Protein AF-0000000084977957 (afdb_homodimer)

pLDDT: mean 82.05, std 17.69, range [25.27, 98.81]

Radius of gyration: 34.78 Å; Cα contacts (8 Å, |Δi|>4): 457; chains: 2; bounding box: 44×137×90 Å

Secondary structure (DSSP, 8-state):
-PPEEEEEE---SSSHHHHHHHHHHHHHHHHHH-TTEEEE-HHHHHTTTS-TTSHHHHHHHHHHHHHHHTT-SEEEESSTTS--HHHHHHHHHHHHTT--EEEHHHHHHHHHHHHS---EEEEEEEEEEEEETTEEEEEEEEEEEEHHHHHHHHHHHHHSTT-----------------/-PPEEEEEE---SSSHHHHHHHHHHHHHHHHHH-TTEEEE-HHHHGGGTS-TTSHHHHHHHHHHHHHHHTT-SEEEESSTTS--HHHHHHHHHHHHTT--EEEHHHHHHHHHHHHS---EEEEEEEEEEEEETTEEEEEEEEEEEEHHHHHHHHHHHHHSTT-----------------

InterPro domains:
  IPR056670 Domain of unknown function DUF7768 [PF24963] (4-102)

Foldseek 3Di:
DAAFEEEEQEDCPDPNVVRLVVSVVVQVVCVVLDVRYHYDYLSNPLVVPFPCVDPVSVVVSLVVSLVVLLVGQAYEHEPPVDHDPSSVVSVVSCVVSVRHYHHNVVVVVVSVVVPPQQAWDWDWDFDFDDDDVNDTDTDTDIDTGRRVVVVVVVVVCVVPPPDDDDDDDPPPDPPPPDD/DAAFEEEEQEDCPDPNVVRLVVSVVVQVVCVVLDVRYHYDYLSNPLVVPFPCVDPVSVVVSLVVSLVVLLVGQAYEHEPPVDHDPSSVVSVVSCVVSVRHYHHNVVVVVVSVVVPPQQAWDWDWDFDFDDDDVNDTDGDTDIDTGRRVVVVVVVVVCVVPPPDDDDDDDPPPDPPPPDD

Solvent-accessible surface area (backbone atoms only — not comparable to full-atom values): 20651 Å² total; per-residue (Å²): 130,83,61,39,40,30,31,49,41,57,64,48,75,91,55,43,72,60,28,39,52,51,51,31,48,51,41,35,50,46,49,73,74,33,90,48,46,43,69,42,42,51,74,60,48,47,53,64,53,35,52,70,88,38,67,69,42,30,51,50,46,50,53,50,40,52,56,50,49,73,70,30,61,32,37,36,28,50,56,73,89,71,58,48,74,71,45,46,53,52,51,51,51,29,58,76,68,69,36,50,76,40,55,38,70,58,52,52,54,55,48,53,64,65,65,43,68,64,51,63,44,74,46,73,41,82,34,80,43,65,72,55,94,81,45,77,43,70,42,68,46,73,43,78,38,56,24,58,55,52,51,53,48,50,53,49,43,68,74,39,75,96,55,89,80,86,76,83,76,77,78,73,81,77,78,76,76,78,129,131,82,63,39,41,31,31,47,40,57,64,47,77,91,54,42,72,62,28,37,53,50,52,32,48,51,42,34,50,44,48,73,74,32,91,49,48,44,69,44,41,49,76,58,48,46,54,64,53,34,52,68,88,39,66,71,42,30,51,50,46,50,53,50,39,54,56,51,49,73,71,29,62,32,36,35,29,49,56,72,88,71,57,47,73,71,48,46,53,52,50,51,50,30,59,75,69,68,36,49,76,42,55,38,68,58,52,51,53,53,48,53,64,65,64,42,67,63,50,64,44,72,46,72,39,81,34,80,43,66,72,56,94,81,45,77,42,71,43,69,46,73,42,78,39,54,25,60,56,51,50,53,49,52,52,49,43,67,75,38,74,95,56,90,82,86,78,81,75,76,78,72,81,77,78,76,76,78,130

Organism: Faecalibacterium duncaniae (strain DSM 17677 / JCM 31915 / A2-165) (NCBI:txid411483)

Structure (mmCIF, N/CA/C/O backbone):
data_AF-0000000084977957-model_v1
#
loop_
_entity.id
_entity.type
_entity.pdbx_description
1 polymer 'DUF7768 domain-containing protein'
#
loop_
_atom_site.group_PDB
_atom_site.id
_atom_site.type_symbol
_atom_site.label_atom_id
_atom_site.label_alt_id
_atom_site.label_comp_id
_atom_site.label_asym_id
_atom_site.label_entity_id
_atom_site.label_seq_id
_atom_site.pdbx_PDB_ins_code
_atom_site.Cartn_x
_atom_site.Cartn_y
_atom_site.Cartn_z
_atom_site.occupancy
_atom_site.B_iso_or_equiv
_atom_site.auth_seq_id
_atom_site.auth_comp_id
_atom_site.auth_asym_id
_atom_site.auth_atom_id
_atom_site.pdbx_PDB_model_num
ATOM 1 N N . MET A 1 1 ? -10.469 -17.047 2.357 1 67.38 1 MET A N 1
ATOM 2 C CA . MET A 1 1 ? -9.227 -16.922 3.115 1 67.38 1 MET A CA 1
ATOM 3 C C . MET A 1 1 ? -8.719 -15.484 3.09 1 67.38 1 MET A C 1
ATOM 5 O O . MET A 1 1 ? -8.922 -14.766 2.107 1 67.38 1 MET A O 1
ATOM 9 N N . ARG A 1 2 ? -8.117 -14.938 4.137 1 87.44 2 ARG A N 1
ATOM 10 C CA . ARG A 1 2 ? -7.586 -13.578 4.223 1 87.44 2 ARG A CA 1
ATOM 11 C C . ARG A 1 2 ? -6.379 -13.406 3.309 1 87.44 2 ARG A C 1
ATOM 13 O O . ARG A 1 2 ? -5.496 -14.266 3.266 1 87.44 2 ARG A O 1
ATOM 20 N N . LYS A 1 3 ? -6.395 -12.414 2.508 1 93.75 3 LYS A N 1
ATOM 21 C CA . LYS A 1 3 ? -5.246 -12.156 1.642 1 93.75 3 LYS A CA 1
ATOM 22 C C . LYS A 1 3 ? -4.035 -11.711 2.453 1 93.75 3 LYS A C 1
ATOM 24 O O . LYS A 1 3 ? -4.184 -11.062 3.494 1 93.75 3 LYS A O 1
ATOM 29 N N . LYS A 1 4 ? -2.891 -12.102 1.986 1 96.88 4 LYS A N 1
ATOM 30 C CA . LYS A 1 4 ? -1.631 -11.688 2.598 1 96.88 4 LYS A CA 1
ATOM 31 C C . LYS A 1 4 ? -1.09 -10.422 1.94 1 96.88 4 LYS A C 1
ATOM 33 O O . LYS A 1 4 ? -1.17 -10.266 0.72 1 96.88 4 LYS A O 1
ATOM 38 N N . LEU A 1 5 ? -0.646 -9.562 2.771 1 97.88 5 LEU A N 1
ATOM 39 C CA . LEU A 1 5 ? 0.09 -8.398 2.285 1 97.88 5 LEU A CA 1
ATOM 40 C C . LEU A 1 5 ? 1.573 -8.719 2.131 1 97.88 5 LEU A C 1
ATOM 42 O O . LEU A 1 5 ? 2.238 -9.086 3.102 1 97.88 5 LEU A O 1
ATOM 46 N N . VAL A 1 6 ? 2.07 -8.609 0.922 1 98.44 6 VAL A N 1
ATOM 47 C CA . VAL A 1 6 ? 3.434 -9.039 0.632 1 98.44 6 VAL A CA 1
ATOM 48 C C . VAL A 1 6 ? 4.262 -7.844 0.163 1 98.44 6 VAL A C 1
ATOM 50 O O . VAL A 1 6 ? 3.859 -7.125 -0.753 1 98.44 6 VAL A O 1
ATOM 53 N N . TYR A 1 7 ? 5.336 -7.664 0.804 1 98.81 7 TYR A N 1
ATOM 54 C CA . TYR A 1 7 ? 6.281 -6.613 0.448 1 98.81 7 TYR A CA 1
ATOM 55 C C . TYR A 1 7 ? 7.203 -7.066 -0.676 1 98.81 7 TYR A C 1
ATOM 57 O O . TYR A 1 7 ? 7.973 -8.016 -0.512 1 98.81 7 TYR A O 1
ATOM 65 N N . ILE A 1 8 ? 7.137 -6.355 -1.789 1 98.62 8 ILE A N 1
ATOM 66 C CA . ILE A 1 8 ? 7.996 -6.656 -2.93 1 98.62 8 ILE A CA 1
ATOM 67 C C . ILE A 1 8 ? 9.305 -5.879 -2.809 1 98.62 8 ILE A C 1
ATOM 69 O O . ILE A 1 8 ? 9.32 -4.652 -2.928 1 98.62 8 ILE A O 1
ATOM 73 N N . CYS A 1 9 ? 10.359 -6.609 -2.572 1 98.5 9 CYS A N 1
ATOM 74 C CA . CYS A 1 9 ? 11.688 -6.051 -2.396 1 98.5 9 CYS A CA 1
ATOM 75 C C . CYS A 1 9 ? 12.547 -6.289 -3.631 1 98.5 9 CYS A C 1
ATOM 77 O O . CYS A 1 9 ? 12.969 -7.422 -3.893 1 98.5 9 CYS A O 1
ATOM 79 N N . SER A 1 10 ? 12.797 -5.242 -4.395 1 97.31 10 SER A N 1
ATOM 80 C CA . SER A 1 10 ? 13.578 -5.297 -5.629 1 97.31 10 SER A CA 1
ATOM 81 C C . SER A 1 10 ? 14.383 -4.02 -5.836 1 97.31 10 SER A C 1
ATOM 83 O O . SER A 1 10 ? 14.117 -3.004 -5.184 1 97.31 10 SER A O 1
ATOM 85 N N . PRO A 1 11 ? 15.328 -4.039 -6.699 1 94.38 11 PRO A N 1
ATOM 86 C CA . PRO A 1 11 ? 16.172 -2.854 -6.91 1 94.38 11 PRO A CA 1
ATOM 87 C C . PRO A 1 11 ? 15.375 -1.659 -7.434 1 94.38 11 PRO A C 1
ATOM 89 O O . PRO A 1 11 ? 14.477 -1.827 -8.266 1 94.38 11 PRO A O 1
ATOM 92 N N . CYS A 1 12 ? 15.688 -0.482 -6.91 1 90.56 12 CYS A N 1
ATOM 93 C CA . CYS A 1 12 ? 15.07 0.745 -7.398 1 90.56 12 CYS A CA 1
ATOM 94 C C . CYS A 1 12 ? 16.094 1.662 -8.039 1 90.56 12 CYS A C 1
ATOM 96 O O . CYS A 1 12 ? 15.875 2.184 -9.133 1 90.56 12 CYS A O 1
ATOM 98 N N . ARG A 1 13 ? 17.266 1.758 -7.473 1 85.44 13 ARG A N 1
ATOM 99 C CA . ARG A 1 13 ? 18.281 2.707 -7.91 1 85.44 13 ARG A CA 1
ATOM 100 C C . ARG A 1 13 ? 19.031 2.178 -9.125 1 85.44 13 ARG A C 1
ATOM 102 O O . ARG A 1 13 ? 18.906 1.003 -9.477 1 85.44 13 ARG A O 1
ATOM 109 N N . GLY A 1 14 ? 19.875 3.125 -9.758 1 88.06 14 GLY A N 1
ATOM 110 C CA . GLY A 1 14 ? 20.484 2.836 -11.047 1 88.06 14 GLY A CA 1
ATOM 111 C C . GLY A 1 14 ? 19.641 3.281 -12.227 1 88.06 14 GLY A C 1
ATOM 112 O O . GLY A 1 14 ? 19.516 4.477 -12.492 1 88.06 14 GLY A O 1
ATOM 113 N N . ASP A 1 15 ? 18.938 2.291 -12.781 1 90.56 15 ASP A N 1
ATOM 114 C CA . ASP A 1 15 ? 17.938 2.607 -13.805 1 90.56 15 ASP A CA 1
ATOM 115 C C . ASP A 1 15 ? 16.531 2.621 -13.211 1 90.56 15 ASP A C 1
ATOM 117 O O . ASP A 1 15 ? 15.789 1.643 -13.336 1 90.56 15 ASP A O 1
ATOM 121 N N . VAL A 1 16 ? 16.188 3.723 -12.633 1 89.81 16 VAL A N 1
ATOM 122 C CA . VAL A 1 16 ? 14.977 3.852 -11.828 1 89.81 16 VAL A CA 1
ATOM 123 C C . VAL A 1 16 ? 13.75 3.518 -12.68 1 89.81 16 VAL A C 1
ATOM 125 O O . VAL A 1 16 ? 12.883 2.752 -12.25 1 89.81 16 VAL A O 1
ATOM 128 N N . GLU A 1 17 ? 13.695 4.117 -13.867 1 92.38 17 GLU A N 1
ATOM 129 C CA . GLU A 1 17 ? 12.547 3.887 -14.742 1 92.38 17 GLU A CA 1
ATOM 130 C C . GLU A 1 17 ? 12.383 2.402 -15.055 1 92.38 17 GLU A C 1
ATOM 132 O O . GLU A 1 17 ? 11.289 1.853 -14.922 1 92.38 17 GLU A O 1
ATOM 137 N N . LYS A 1 18 ? 13.422 1.773 -15.43 1 94.62 18 LYS A N 1
ATOM 138 C CA . LYS A 1 18 ? 13.398 0.35 -15.75 1 94.62 18 LYS A CA 1
ATOM 139 C C . LYS A 1 18 ? 13.062 -0.49 -14.523 1 94.62 18 LYS A C 1
ATOM 141 O O . LYS A 1 18 ? 12.312 -1.463 -14.617 1 94.62 18 LYS A O 1
ATOM 146 N N . ASN A 1 19 ? 13.602 -0.14 -13.398 1 94.5 19 ASN A N 1
ATOM 147 C CA . ASN A 1 19 ? 13.391 -0.901 -12.172 1 94.5 19 ASN A CA 1
ATOM 148 C C . ASN A 1 19 ? 11.961 -0.758 -11.664 1 94.5 19 ASN A C 1
ATOM 150 O O . ASN A 1 19 ? 11.398 -1.694 -11.086 1 94.5 19 ASN A O 1
ATOM 154 N N . ILE A 1 20 ? 11.344 0.385 -11.914 1 95.56 20 ILE A N 1
ATOM 155 C CA . ILE A 1 20 ? 9.938 0.572 -11.578 1 95.56 20 ILE A CA 1
ATOM 156 C C . ILE A 1 20 ? 9.078 -0.321 -12.469 1 95.56 20 ILE A C 1
ATOM 158 O O . ILE A 1 20 ? 8.156 -0.988 -11.984 1 95.56 20 ILE A O 1
ATOM 162 N N . GLU A 1 21 ? 9.422 -0.336 -13.711 1 96.06 21 GLU A N 1
ATOM 163 C CA . GLU A 1 21 ? 8.695 -1.192 -14.641 1 96.06 21 GLU A CA 1
ATOM 164 C C . GLU A 1 21 ? 8.797 -2.66 -14.234 1 96.06 21 GLU A C 1
ATOM 166 O O . GLU A 1 21 ? 7.809 -3.396 -14.289 1 96.06 21 GLU A O 1
ATOM 171 N N . LYS A 1 22 ? 9.977 -3.076 -13.891 1 96.25 22 LYS A N 1
ATOM 172 C CA . LYS A 1 22 ? 10.172 -4.445 -13.422 1 96.25 22 LYS A CA 1
ATOM 173 C C . LYS A 1 22 ? 9.328 -4.734 -12.188 1 96.25 22 LYS A C 1
ATOM 175 O O . LYS A 1 22 ? 8.68 -5.781 -12.102 1 96.25 22 LYS A O 1
ATOM 180 N N . ALA A 1 23 ? 9.344 -3.818 -11.25 1 97.62 23 ALA A N 1
ATOM 181 C CA . ALA A 1 23 ? 8.57 -3.998 -10.016 1 97.62 23 ALA A CA 1
ATOM 182 C C . ALA A 1 23 ? 7.074 -4.066 -10.312 1 97.62 23 ALA A C 1
ATOM 184 O O . ALA A 1 23 ? 6.348 -4.832 -9.672 1 97.62 23 ALA A O 1
ATOM 185 N N . GLN A 1 24 ? 6.621 -3.252 -11.297 1 97.38 24 GLN A N 1
ATOM 186 C CA . GLN A 1 24 ? 5.23 -3.334 -11.727 1 97.38 24 GLN A CA 1
ATOM 187 C C . GLN A 1 24 ? 4.902 -4.719 -12.273 1 97.38 24 GLN A C 1
ATOM 189 O O . GLN A 1 24 ? 3.842 -5.277 -11.984 1 97.38 24 GLN A O 1
ATOM 194 N N . ARG A 1 25 ? 5.816 -5.242 -13 1 96.62 25 ARG A N 1
ATOM 195 C CA . ARG A 1 25 ? 5.637 -6.578 -13.555 1 96.62 25 ARG A CA 1
ATOM 196 C C . ARG A 1 25 ? 5.625 -7.637 -12.461 1 96.62 25 ARG A C 1
ATOM 198 O O . ARG A 1 25 ? 4.848 -8.594 -12.516 1 96.62 25 ARG A O 1
ATOM 205 N N . TYR A 1 26 ? 6.492 -7.492 -11.461 1 96.88 26 TYR A N 1
ATOM 206 C CA . TYR A 1 26 ? 6.496 -8.414 -10.336 1 96.88 26 TYR A CA 1
ATOM 207 C C . TYR A 1 26 ? 5.141 -8.422 -9.633 1 96.88 26 TYR A C 1
ATOM 209 O O . TYR A 1 26 ? 4.609 -9.484 -9.305 1 96.88 26 TYR A O 1
ATOM 217 N N . CYS A 1 27 ? 4.57 -7.234 -9.461 1 97.75 27 CYS A N 1
ATOM 218 C CA . CYS A 1 27 ? 3.268 -7.121 -8.82 1 97.75 27 CYS A CA 1
ATOM 219 C C . CYS A 1 27 ? 2.184 -7.785 -9.656 1 97.75 27 CYS A C 1
ATOM 221 O O . CYS A 1 27 ? 1.343 -8.516 -9.133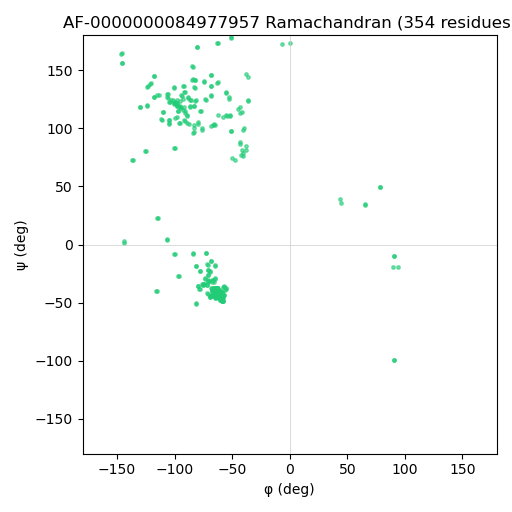 1 97.75 27 CYS A O 1
ATOM 223 N N . ARG A 1 28 ? 2.273 -7.57 -10.961 1 96.06 28 ARG A N 1
ATOM 224 C CA . ARG A 1 28 ? 1.306 -8.18 -11.867 1 96.06 28 ARG A CA 1
ATOM 225 C C . ARG A 1 28 ? 1.366 -9.703 -11.789 1 96.06 28 ARG A C 1
ATOM 227 O O . ARG A 1 28 ? 0.335 -10.359 -11.641 1 96.06 28 ARG A O 1
ATOM 234 N N . GLU A 1 29 ? 2.539 -10.234 -11.82 1 94.5 29 GLU A N 1
ATOM 235 C CA . GLU A 1 29 ? 2.732 -11.68 -11.781 1 94.5 29 GLU A CA 1
ATOM 236 C C . GLU A 1 29 ? 2.256 -12.266 -10.453 1 94.5 29 GLU A C 1
ATOM 238 O O . GLU A 1 29 ? 1.647 -13.336 -10.43 1 94.5 29 GLU A O 1
ATOM 243 N N . ALA A 1 30 ? 2.527 -11.547 -9.383 1 95.81 30 ALA A N 1
ATOM 244 C CA . ALA A 1 30 ? 2.094 -12.016 -8.07 1 95.81 30 ALA A CA 1
ATOM 245 C C . ALA A 1 30 ? 0.574 -12.141 -8.008 1 95.81 30 ALA A C 1
ATOM 247 O O . ALA A 1 30 ? 0.047 -13.148 -7.531 1 95.81 30 ALA A O 1
ATOM 248 N N . VAL A 1 31 ? -0.118 -11.156 -8.555 1 94.75 31 VAL A N 1
ATOM 249 C CA . VAL A 1 31 ? -1.575 -11.141 -8.492 1 94.75 31 VAL A CA 1
ATOM 250 C C . VAL A 1 31 ? -2.141 -12.227 -9.406 1 94.75 31 VAL A C 1
ATOM 252 O O . VAL A 1 31 ? -3.182 -12.82 -9.109 1 94.75 31 VAL A O 1
ATOM 255 N N . GLU A 1 32 ? -1.437 -12.5 -10.477 1 91.25 32 GLU A N 1
ATOM 256 C CA . GLU A 1 32 ? -1.893 -13.492 -11.438 1 91.25 32 GLU A CA 1
ATOM 257 C C . GLU A 1 32 ? -1.695 -14.906 -10.906 1 91.25 32 GLU A C 1
ATOM 259 O O . GLU A 1 32 ? -2.533 -15.789 -11.133 1 91.25 32 GLU A O 1
ATOM 264 N N . LEU A 1 33 ? -0.675 -15.094 -10.188 1 90.69 33 LEU A N 1
ATOM 265 C CA . LEU A 1 33 ? -0.289 -16.453 -9.812 1 90.69 33 LEU A CA 1
ATOM 266 C C . LEU A 1 33 ? -0.825 -16.797 -8.43 1 90.69 33 LEU A C 1
ATOM 268 O O . LEU A 1 33 ? -1.037 -17.969 -8.117 1 90.69 33 LEU A O 1
ATOM 272 N N . TRP A 1 34 ? -1.028 -15.859 -7.59 1 92.31 34 TRP A N 1
ATOM 273 C CA . TRP A 1 34 ? -1.521 -16.094 -6.234 1 92.31 34 TRP A CA 1
ATOM 274 C C . TRP A 1 34 ? -2.797 -15.297 -5.977 1 92.31 34 TRP A C 1
ATOM 276 O O . TRP A 1 34 ? -2.768 -14.062 -5.91 1 92.31 34 TRP A O 1
ATOM 286 N N . ASP A 1 35 ? -3.883 -15.969 -5.684 1 89.12 35 ASP A N 1
ATOM 287 C CA . ASP A 1 35 ? -5.18 -15.32 -5.523 1 89.12 35 ASP A CA 1
ATOM 288 C C . ASP A 1 35 ? -5.344 -14.766 -4.109 1 89.12 35 ASP A C 1
ATOM 290 O O . ASP A 1 35 ? -6.266 -13.992 -3.846 1 89.12 35 ASP A O 1
ATOM 294 N N . ASP A 1 36 ? -4.398 -15.086 -3.271 1 93.75 36 ASP A N 1
ATOM 295 C CA . ASP A 1 36 ? -4.52 -14.672 -1.877 1 93.75 36 ASP A CA 1
ATOM 296 C C . ASP A 1 36 ? -3.428 -13.68 -1.503 1 93.75 36 ASP A C 1
ATOM 298 O O . ASP A 1 36 ? -3.109 -13.508 -0.323 1 93.75 36 ASP A O 1
ATOM 302 N N . VAL A 1 37 ? -2.863 -12.984 -2.539 1 95.88 37 VAL A N 1
ATOM 303 C CA . VAL A 1 37 ? -1.74 -12.094 -2.27 1 95.88 37 VAL A CA 1
ATOM 304 C C . VAL A 1 37 ? -2.07 -10.688 -2.758 1 95.88 37 VAL A C 1
ATOM 306 O O . VAL A 1 37 ? -2.611 -10.508 -3.852 1 95.88 37 VAL A O 1
ATOM 309 N N . ILE A 1 38 ? -1.761 -9.719 -1.932 1 97.81 38 ILE A N 1
ATOM 310 C CA . ILE A 1 38 ? -1.702 -8.312 -2.32 1 97.81 38 ILE A CA 1
ATOM 311 C C . ILE A 1 38 ? -0.254 -7.828 -2.295 1 97.81 38 ILE A C 1
ATOM 313 O O . ILE A 1 38 ? 0.321 -7.625 -1.222 1 97.81 38 ILE A O 1
ATOM 317 N N . PRO A 1 39 ? 0.315 -7.621 -3.451 1 98.31 39 PRO A N 1
ATOM 318 C CA . PRO A 1 39 ? 1.698 -7.141 -3.482 1 98.31 39 PRO A CA 1
ATOM 319 C C . PRO A 1 39 ? 1.804 -5.629 -3.293 1 98.31 39 PRO A C 1
ATOM 321 O O . PRO A 1 39 ? 0.954 -4.883 -3.783 1 98.31 39 PRO A O 1
ATOM 324 N N . ILE A 1 40 ? 2.795 -5.215 -2.576 1 98.19 40 ILE A N 1
ATOM 325 C CA . ILE A 1 40 ? 3.111 -3.797 -2.459 1 98.19 40 ILE A CA 1
ATOM 326 C C . ILE A 1 40 ? 4.598 -3.576 -2.738 1 98.19 40 ILE A C 1
ATOM 328 O O . ILE A 1 40 ? 5.453 -4.133 -2.049 1 98.19 40 ILE A O 1
ATOM 332 N N . ALA A 1 41 ? 4.879 -2.832 -3.74 1 98.06 41 ALA A N 1
ATOM 333 C CA . ALA A 1 41 ? 6.223 -2.363 -4.066 1 98.06 41 ALA A CA 1
ATOM 334 C C . ALA A 1 41 ? 6.398 -0.893 -3.699 1 98.06 41 ALA A C 1
ATOM 336 O O . ALA A 1 41 ? 5.957 -0.006 -4.434 1 98.06 41 ALA A O 1
ATOM 337 N N . PRO A 1 42 ? 7.078 -0.665 -2.621 1 96.94 42 PRO A N 1
ATOM 338 C CA . PRO A 1 42 ? 7.109 0.703 -2.1 1 96.94 42 PRO A CA 1
ATOM 339 C C . PRO A 1 42 ? 7.695 1.702 -3.094 1 96.94 42 PRO A C 1
ATOM 341 O O . PRO A 1 42 ? 7.207 2.83 -3.201 1 96.94 42 PRO A O 1
ATOM 344 N N . HIS A 1 43 ? 8.75 1.312 -3.775 1 94.88 43 HIS A N 1
ATOM 345 C CA . HIS A 1 43 ? 9.359 2.279 -4.68 1 94.88 43 HIS A CA 1
ATOM 346 C C . HIS A 1 43 ? 8.453 2.566 -5.871 1 94.88 43 HIS A C 1
ATOM 348 O O . HIS A 1 43 ? 8.57 3.615 -6.512 1 94.88 43 HIS A O 1
ATOM 354 N N . VAL A 1 44 ? 7.543 1.637 -6.227 1 96.31 44 VAL A N 1
ATOM 355 C CA . VAL A 1 44 ? 6.527 1.906 -7.242 1 96.31 44 VAL A CA 1
ATOM 356 C C . VAL A 1 44 ? 5.5 2.896 -6.699 1 96.31 44 VAL A C 1
ATOM 358 O O . VAL A 1 44 ? 5.121 3.848 -7.383 1 96.31 44 VAL A O 1
ATOM 361 N N . TYR A 1 45 ? 5.117 2.689 -5.48 1 97 45 TYR A N 1
ATOM 362 C CA . TYR A 1 45 ? 4 3.439 -4.918 1 97 45 TYR A CA 1
ATOM 363 C C . TYR A 1 45 ? 4.453 4.812 -4.438 1 97 45 TYR A C 1
ATOM 365 O O . TYR A 1 45 ? 3.9 5.836 -4.855 1 97 45 TYR A O 1
ATOM 373 N N . PHE A 1 46 ? 5.48 4.906 -3.66 1 96.62 46 PHE A N 1
ATOM 374 C CA . PHE A 1 46 ? 5.844 6.156 -2.998 1 96.62 46 PHE A CA 1
ATOM 375 C C . PHE A 1 46 ? 6.387 7.164 -4 1 96.62 46 PHE A C 1
ATOM 377 O O . PHE A 1 46 ? 6.246 8.375 -3.809 1 96.62 46 PHE A O 1
ATOM 384 N N . THR A 1 47 ? 6.918 6.68 -5.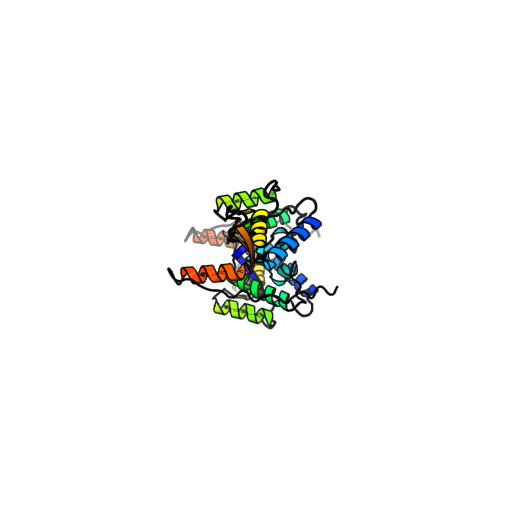047 1 93.62 47 THR A N 1
ATOM 385 C CA . THR A 1 47 ? 7.449 7.59 -6.055 1 93.62 47 THR A CA 1
ATOM 386 C C . THR A 1 47 ? 6.316 8.281 -6.809 1 93.62 47 THR A C 1
ATOM 388 O O . THR A 1 47 ? 6.559 9.211 -7.586 1 93.62 47 THR A O 1
ATOM 391 N N . GLN A 1 48 ? 5.059 7.848 -6.555 1 94.5 48 GLN A N 1
ATOM 392 C CA . GLN A 1 48 ? 3.904 8.5 -7.16 1 94.5 48 GLN A CA 1
ATOM 393 C C . GLN A 1 48 ? 3.666 9.875 -6.551 1 94.5 48 GLN A C 1
ATOM 395 O O . GLN A 1 48 ? 2.994 10.719 -7.148 1 94.5 48 GLN A O 1
ATOM 400 N N . PHE A 1 49 ? 4.207 10.094 -5.293 1 95.25 49 PHE A N 1
ATOM 401 C CA . PHE A 1 49 ? 3.91 11.383 -4.672 1 95.25 49 PHE A CA 1
ATOM 402 C C . PHE A 1 49 ? 5.102 11.883 -3.867 1 95.25 49 PHE A C 1
ATOM 404 O O . PHE A 1 49 ? 5.031 12.93 -3.227 1 95.25 49 PHE A O 1
ATOM 411 N N . LEU A 1 50 ? 6.172 11.172 -3.859 1 94.44 50 LEU A N 1
ATOM 412 C CA . LEU A 1 50 ? 7.461 11.609 -3.336 1 94.44 50 LEU A CA 1
ATOM 413 C C . LEU A 1 50 ? 8.516 11.641 -4.438 1 94.44 50 LEU A C 1
ATOM 415 O O . LEU A 1 50 ? 8.5 10.797 -5.336 1 94.44 50 LEU A O 1
ATOM 419 N N . ASP A 1 51 ? 9.391 12.586 -4.344 1 90.94 51 ASP A N 1
ATOM 420 C CA . ASP A 1 51 ? 10.477 12.719 -5.309 1 90.94 51 ASP A CA 1
ATOM 421 C C . ASP A 1 51 ? 11.75 12.047 -4.797 1 90.94 51 ASP A C 1
ATOM 423 O O . ASP A 1 51 ? 12.469 12.625 -3.973 1 90.94 51 ASP A O 1
ATOM 427 N N . ASP A 1 52 ? 12.055 10.906 -5.328 1 87.06 52 ASP A N 1
ATOM 428 C CA . ASP A 1 52 ? 13.164 10.078 -4.852 1 87.06 52 ASP A CA 1
ATOM 429 C C . ASP A 1 52 ? 14.508 10.742 -5.145 1 87.06 52 ASP A C 1
ATOM 431 O O . ASP A 1 52 ? 15.531 10.328 -4.598 1 87.06 52 ASP A O 1
ATOM 435 N N . THR A 1 53 ? 14.57 11.758 -5.988 1 86.5 53 THR A N 1
ATOM 436 C CA . THR A 1 53 ? 15.812 12.453 -6.289 1 86.5 53 THR A CA 1
ATOM 437 C C . THR A 1 53 ? 16.141 13.477 -5.203 1 86.5 53 THR A C 1
ATOM 439 O O . THR A 1 53 ? 17.266 13.977 -5.133 1 86.5 53 THR A O 1
ATOM 442 N N . LYS A 1 54 ? 15.156 13.812 -4.477 1 90.56 54 LYS A N 1
ATOM 443 C CA . LYS A 1 54 ? 15.359 14.672 -3.318 1 90.56 54 LYS A CA 1
ATOM 444 C C . LYS A 1 54 ? 15.688 13.852 -2.074 1 90.56 54 LYS A C 1
ATOM 446 O O . LYS A 1 54 ? 14.906 12.984 -1.672 1 90.56 54 LYS A O 1
ATOM 451 N N . GLN A 1 55 ? 16.734 14.156 -1.435 1 89.88 55 GLN A N 1
ATOM 452 C CA . GLN A 1 55 ? 17.281 13.367 -0.332 1 89.88 55 GLN A CA 1
ATOM 453 C C . GLN A 1 55 ? 16.266 13.242 0.801 1 89.88 55 GLN A C 1
ATOM 455 O O . GLN A 1 55 ? 16.062 12.156 1.34 1 89.88 55 GLN A O 1
ATOM 460 N N . GLU A 1 56 ? 15.656 14.32 1.189 1 91.25 56 GLU A N 1
ATOM 461 C CA . GLU A 1 56 ? 14.703 14.32 2.297 1 91.25 56 GLU A CA 1
ATOM 462 C C . GLU A 1 56 ? 13.477 13.469 1.972 1 91.25 56 GLU A C 1
ATOM 464 O O . GLU A 1 56 ? 12.977 12.734 2.828 1 91.25 56 GLU A O 1
ATOM 469 N N . GLU A 1 57 ? 13.023 13.617 0.765 1 92 57 GLU A N 1
ATOM 470 C CA . GLU A 1 57 ? 11.852 12.844 0.366 1 92 57 GLU A CA 1
ATOM 471 C C . GLU A 1 57 ? 12.195 11.367 0.202 1 92 57 GLU A C 1
ATOM 473 O O . GLU A 1 57 ? 11.391 10.492 0.524 1 92 57 GLU A O 1
ATOM 478 N N . ARG A 1 58 ? 13.406 11.109 -0.268 1 90.12 58 ARG A N 1
ATOM 479 C CA . ARG A 1 58 ? 13.883 9.734 -0.33 1 90.12 58 ARG A CA 1
ATOM 480 C C . ARG A 1 58 ? 13.938 9.109 1.061 1 90.12 58 ARG A C 1
ATOM 482 O O . ARG A 1 58 ? 13.508 7.973 1.253 1 90.12 58 ARG A O 1
ATOM 489 N N . ALA A 1 59 ? 14.453 9.859 1.977 1 90.88 59 ALA A N 1
ATOM 490 C CA . ALA A 1 59 ? 14.547 9.375 3.352 1 90.88 59 ALA A CA 1
ATOM 491 C C . ALA A 1 59 ? 13.164 9.094 3.928 1 90.88 59 ALA A C 1
ATOM 493 O O . ALA A 1 59 ? 12.961 8.086 4.613 1 90.88 59 ALA A O 1
ATOM 494 N N . ALA A 1 60 ? 12.211 9.984 3.629 1 92.25 60 ALA A N 1
ATOM 495 C CA . ALA A 1 60 ? 10.828 9.789 4.074 1 92.25 60 ALA A CA 1
ATOM 496 C C . ALA A 1 60 ? 10.234 8.523 3.453 1 92.25 60 ALA A C 1
ATOM 498 O O . ALA A 1 60 ? 9.539 7.762 4.133 1 92.25 60 ALA A O 1
ATOM 499 N N . GLY A 1 61 ? 10.547 8.359 2.176 1 93.69 61 GLY A N 1
ATOM 500 C CA . GLY A 1 61 ? 10.086 7.16 1.492 1 93.69 61 GLY A CA 1
ATOM 501 C C . GLY A 1 61 ? 10.641 5.879 2.09 1 93.69 61 GLY A C 1
ATOM 502 O O . GLY A 1 61 ? 9.914 4.895 2.25 1 93.69 61 GLY A O 1
ATOM 503 N N . MET A 1 62 ? 11.875 5.906 2.398 1 92.56 62 MET A N 1
ATOM 504 C CA . MET A 1 62 ? 12.523 4.742 2.996 1 92.56 62 MET A CA 1
ATOM 505 C C . MET A 1 62 ? 11.945 4.449 4.379 1 92.56 62 MET A C 1
ATOM 507 O O . MET A 1 62 ? 11.672 3.295 4.711 1 92.56 62 MET A O 1
ATOM 511 N N . ASP A 1 63 ? 11.773 5.465 5.133 1 94 63 ASP A N 1
ATOM 512 C CA . ASP A 1 63 ? 11.195 5.328 6.465 1 94 63 ASP A CA 1
ATOM 513 C C . ASP A 1 63 ? 9.781 4.754 6.391 1 94 63 ASP A C 1
ATOM 515 O O . ASP A 1 63 ? 9.445 3.828 7.129 1 94 63 ASP A O 1
ATOM 519 N N . MET A 1 64 ? 8.969 5.273 5.539 1 96.12 64 MET A N 1
ATOM 520 C CA . MET A 1 64 ? 7.617 4.754 5.344 1 96.12 64 MET A CA 1
ATOM 521 C C . MET A 1 64 ? 7.656 3.32 4.828 1 96.12 64 MET A C 1
ATOM 523 O O . MET A 1 64 ? 6.82 2.498 5.207 1 96.12 64 MET A O 1
ATOM 527 N N . GLY A 1 65 ? 8.633 3.072 3.965 1 96.44 65 GLY A N 1
ATOM 528 C CA . GLY A 1 65 ? 8.812 1.72 3.463 1 96.44 65 GLY A CA 1
ATOM 529 C C . GLY A 1 65 ? 9.055 0.704 4.562 1 96.44 65 GLY A C 1
ATOM 530 O O . GLY A 1 65 ? 8.453 -0.373 4.566 1 96.44 65 GLY A O 1
ATOM 531 N N . LEU A 1 66 ? 9.883 1.037 5.453 1 96.25 66 LEU A N 1
ATOM 532 C CA . LEU A 1 66 ? 10.18 0.128 6.555 1 96.25 66 LEU A CA 1
ATOM 533 C C . LEU A 1 66 ? 8.969 -0.035 7.465 1 96.25 66 LEU A C 1
ATOM 535 O O . LEU A 1 66 ? 8.688 -1.138 7.941 1 96.25 66 LEU A O 1
ATOM 539 N N . SER A 1 67 ? 8.266 1.022 7.715 1 95.88 67 SER A N 1
ATOM 540 C CA . SER A 1 67 ? 7.035 0.946 8.508 1 95.88 67 SER A CA 1
ATOM 541 C C . SER A 1 67 ? 5.996 0.063 7.828 1 95.88 67 SER A C 1
ATOM 543 O O . SER A 1 67 ? 5.305 -0.714 8.492 1 95.88 67 SER A O 1
ATOM 545 N N . LEU A 1 68 ? 5.914 0.233 6.547 1 97.38 68 LEU A N 1
ATOM 546 C CA . LEU A 1 68 ? 5.004 -0.6 5.766 1 97.38 68 LEU A CA 1
ATOM 547 C C . LEU A 1 68 ? 5.426 -2.064 5.82 1 97.38 68 LEU A C 1
ATOM 549 O O . LEU A 1 68 ? 4.582 -2.951 5.969 1 97.38 68 LEU A O 1
ATOM 553 N N . LEU A 1 69 ? 6.711 -2.293 5.715 1 98 69 LEU A N 1
ATOM 554 C CA . LEU A 1 69 ? 7.254 -3.643 5.812 1 98 69 LEU A CA 1
ATOM 555 C C . LEU A 1 69 ? 6.855 -4.293 7.133 1 98 69 LEU A C 1
ATOM 557 O O . LEU A 1 69 ? 6.508 -5.477 7.164 1 98 69 LEU A O 1
ATOM 561 N N . ALA A 1 70 ? 6.805 -3.572 8.156 1 96.81 70 ALA A N 1
ATOM 562 C CA . ALA A 1 70 ? 6.445 -4.074 9.477 1 96.81 70 ALA A CA 1
ATOM 563 C C . ALA A 1 70 ? 5 -4.562 9.508 1 96.81 70 ALA A C 1
ATOM 565 O O . ALA A 1 70 ? 4.617 -5.344 10.383 1 96.81 70 ALA A O 1
ATOM 566 N N . MET A 1 71 ? 4.211 -4.168 8.562 1 95.75 71 MET A N 1
ATOM 567 C CA . MET A 1 71 ? 2.799 -4.527 8.508 1 95.75 71 MET A CA 1
ATOM 568 C C . MET A 1 71 ? 2.564 -5.672 7.527 1 95.75 71 MET A C 1
ATOM 570 O O . MET A 1 71 ? 1.452 -6.191 7.426 1 95.75 71 MET A O 1
ATOM 574 N N . CYS A 1 72 ? 3.555 -6.027 6.805 1 97.62 72 CYS A N 1
ATOM 575 C CA . CYS A 1 72 ? 3.424 -7.055 5.777 1 97.62 72 CYS A CA 1
ATOM 576 C C . CYS A 1 72 ? 3.57 -8.445 6.371 1 97.62 72 CYS A C 1
ATOM 578 O O . CYS A 1 72 ? 4.234 -8.625 7.395 1 97.62 72 CYS A O 1
ATOM 580 N N . ASP A 1 73 ? 2.938 -9.406 5.699 1 97.94 73 ASP A N 1
ATOM 581 C CA . ASP A 1 73 ? 2.988 -10.805 6.129 1 97.94 73 ASP A CA 1
ATOM 582 C C . ASP A 1 73 ? 4.297 -11.461 5.699 1 97.94 73 ASP A C 1
ATOM 584 O O . ASP A 1 73 ? 4.812 -12.336 6.395 1 97.94 73 ASP A O 1
ATOM 588 N N . GLU A 1 74 ? 4.777 -11.086 4.547 1 98.44 74 GLU A N 1
ATOM 589 C CA . GLU A 1 74 ? 6.004 -11.656 3.994 1 98.44 74 GLU A CA 1
ATOM 590 C C . GLU A 1 74 ? 6.789 -10.609 3.201 1 98.44 74 GLU A C 1
ATOM 592 O O . GLU A 1 74 ? 6.223 -9.617 2.74 1 98.44 74 GLU A O 1
ATOM 597 N N . LEU A 1 75 ? 8.055 -10.852 3.102 1 98.81 75 LEU A N 1
ATOM 598 C CA . LEU A 1 75 ? 8.969 -10.125 2.229 1 98.81 75 LEU A CA 1
ATOM 599 C C . LEU A 1 75 ? 9.445 -11.008 1.082 1 98.81 75 LEU A C 1
ATOM 601 O O . LEU A 1 75 ? 10.094 -12.031 1.311 1 98.81 75 LEU A O 1
ATOM 605 N N . TRP A 1 76 ? 9.039 -10.625 -0.158 1 98.56 76 TRP A N 1
ATOM 606 C CA . TRP A 1 76 ? 9.516 -11.328 -1.341 1 98.56 76 TRP A CA 1
ATOM 607 C C . TRP A 1 76 ? 10.695 -10.602 -1.97 1 98.56 76 TRP A C 1
ATOM 609 O O . TRP A 1 76 ? 10.547 -9.477 -2.457 1 98.56 76 TRP A O 1
ATOM 619 N N . VAL A 1 77 ? 11.836 -11.242 -1.951 1 98.56 77 VAL A N 1
ATOM 620 C CA . VAL A 1 77 ? 13.062 -10.578 -2.389 1 98.56 77 VAL A CA 1
ATOM 621 C C . VAL A 1 77 ? 13.398 -11.008 -3.814 1 98.56 77 VAL A C 1
ATOM 623 O O . VAL A 1 77 ? 13.531 -12.195 -4.098 1 98.56 77 VAL A O 1
ATOM 626 N N . TYR A 1 78 ? 13.484 -10.016 -4.695 1 96.81 78 TYR A N 1
ATOM 627 C CA . TYR A 1 78 ? 13.93 -10.227 -6.066 1 96.81 78 TYR A CA 1
ATOM 628 C C . TYR A 1 78 ? 15.406 -9.883 -6.219 1 96.81 78 TYR A C 1
ATOM 630 O O . TYR A 1 78 ? 15.82 -8.75 -5.926 1 96.81 78 TYR A O 1
ATOM 638 N N . GLY A 1 79 ? 16.203 -10.812 -6.637 1 92.88 79 GLY A N 1
ATOM 639 C CA . GLY A 1 79 ? 17.641 -10.625 -6.695 1 92.88 79 GLY A CA 1
ATOM 640 C C . GLY A 1 79 ? 18.312 -10.758 -5.344 1 92.88 79 GLY A C 1
ATOM 641 O O . GLY A 1 79 ? 19.109 -9.891 -4.953 1 92.88 79 GLY A O 1
ATOM 642 N N . ILE A 1 80 ? 18 -11.812 -4.652 1 91.81 80 ILE A N 1
ATOM 643 C CA . ILE A 1 80 ? 18.406 -12 -3.264 1 91.81 80 ILE A CA 1
ATOM 644 C C . ILE A 1 80 ? 19.906 -12.273 -3.193 1 91.81 80 ILE A C 1
ATOM 646 O O . ILE A 1 80 ? 20.516 -12.109 -2.139 1 91.81 80 ILE A O 1
ATOM 650 N N . GLU A 1 81 ? 20.5 -12.641 -4.297 1 91.88 81 GLU A N 1
ATOM 651 C CA . GLU A 1 81 ? 21.922 -12.977 -4.328 1 91.88 81 GLU A CA 1
ATOM 652 C C . GLU A 1 81 ? 22.781 -11.719 -4.242 1 91.88 81 GLU A C 1
ATOM 654 O O . GLU A 1 81 ? 23.891 -11.758 -3.709 1 91.88 81 GLU A O 1
ATOM 659 N N . ASN A 1 82 ? 22.328 -10.625 -4.82 1 93.19 82 ASN A N 1
ATOM 660 C CA . ASN A 1 82 ? 23.062 -9.367 -4.824 1 93.19 82 ASN A CA 1
ATOM 661 C C . ASN A 1 82 ? 22.141 -8.18 -4.543 1 93.19 82 ASN A C 1
ATOM 663 O O . ASN A 1 82 ? 21.938 -7.336 -5.414 1 93.19 82 ASN A O 1
ATOM 667 N N . PRO A 1 83 ? 21.703 -8.055 -3.289 1 95.06 83 PRO A N 1
ATOM 668 C CA . PRO A 1 83 ? 20.781 -6.973 -2.955 1 95.06 83 PRO A CA 1
ATOM 669 C C . PRO A 1 83 ? 21.469 -5.609 -2.885 1 95.06 83 PRO A C 1
ATOM 671 O O . PRO A 1 83 ? 22.625 -5.52 -2.5 1 95.06 83 PRO A O 1
ATOM 674 N N . SER A 1 84 ? 20.781 -4.602 -3.391 1 92.56 84 SER A N 1
ATOM 675 C CA . SER A 1 84 ? 21.266 -3.238 -3.217 1 92.56 84 SER A CA 1
ATOM 676 C C . SER A 1 84 ? 21.328 -2.855 -1.741 1 92.56 84 SER A C 1
ATOM 678 O O . SER A 1 84 ? 20.859 -3.609 -0.881 1 92.56 84 SER A O 1
ATOM 680 N N . GLU A 1 85 ? 21.875 -1.678 -1.443 1 90.38 85 GLU A N 1
ATOM 681 C CA . GLU A 1 85 ? 21.953 -1.193 -0.068 1 90.38 85 GLU A CA 1
ATOM 682 C C . GLU A 1 85 ? 20.547 -1.026 0.528 1 90.38 85 GLU A C 1
ATOM 684 O O . GLU A 1 85 ? 20.312 -1.416 1.673 1 90.38 85 GLU A O 1
ATOM 689 N N . GLY A 1 86 ? 19.641 -0.465 -0.252 1 91 86 GLY A N 1
ATOM 690 C CA . GLY A 1 86 ? 18.281 -0.32 0.207 1 91 86 GLY A CA 1
ATOM 691 C C . GLY A 1 86 ? 17.609 -1.646 0.506 1 91 86 GLY A C 1
ATOM 692 O O . GLY A 1 86 ? 16.922 -1.789 1.527 1 91 86 GLY A O 1
ATOM 693 N N . MET A 1 87 ? 17.797 -2.607 -0.332 1 96.38 87 MET A N 1
ATOM 694 C CA . MET A 1 87 ? 17.234 -3.939 -0.151 1 96.38 87 MET A CA 1
ATOM 695 C C . MET A 1 87 ? 17.812 -4.613 1.091 1 96.38 87 MET A C 1
ATOM 697 O O . MET A 1 87 ? 17.078 -5.266 1.84 1 96.38 87 MET A O 1
ATOM 701 N N . ARG A 1 88 ? 19.094 -4.426 1.334 1 96.12 88 ARG A N 1
ATOM 702 C CA . ARG A 1 88 ? 19.719 -5.023 2.504 1 96.12 88 ARG A CA 1
ATOM 703 C C . ARG A 1 88 ? 19.094 -4.504 3.793 1 96.12 88 ARG A C 1
ATOM 705 O O . ARG A 1 88 ? 18.891 -5.266 4.742 1 96.12 88 ARG A O 1
ATOM 712 N N . SER A 1 89 ? 18.844 -3.229 3.797 1 95.25 89 SER A N 1
ATOM 713 C CA . SER A 1 89 ? 18.188 -2.635 4.957 1 95.25 89 SER A CA 1
ATOM 714 C C . SER A 1 89 ? 16.828 -3.262 5.207 1 95.25 89 SER A C 1
ATOM 716 O O . SER A 1 89 ? 16.469 -3.545 6.348 1 95.25 89 SER A O 1
ATOM 718 N N . GLU A 1 90 ? 16.094 -3.484 4.137 1 97.25 90 GLU A N 1
ATOM 719 C CA . GLU A 1 90 ? 14.773 -4.094 4.242 1 97.25 90 GLU A CA 1
ATOM 720 C C . GLU A 1 90 ? 14.867 -5.535 4.734 1 97.25 90 GLU A C 1
ATOM 722 O O . GLU A 1 90 ? 14.109 -5.949 5.609 1 97.25 90 GLU A O 1
ATOM 727 N N . ILE A 1 91 ? 15.82 -6.234 4.188 1 98.19 91 ILE A N 1
ATOM 728 C CA . ILE A 1 91 ? 16.016 -7.633 4.559 1 98.19 91 ILE A CA 1
ATOM 729 C C . ILE A 1 91 ? 16.422 -7.723 6.027 1 98.19 91 ILE A C 1
ATOM 731 O O . ILE A 1 91 ? 15.875 -8.531 6.781 1 98.19 91 ILE A O 1
ATOM 735 N N . GLU A 1 92 ? 17.328 -6.887 6.438 1 97.69 92 GLU A N 1
ATOM 736 C CA . GLU A 1 92 ? 17.766 -6.871 7.828 1 97.69 92 GLU A CA 1
ATOM 737 C C . GLU A 1 92 ? 16.609 -6.523 8.766 1 97.69 92 GLU A C 1
ATOM 739 O O . GLU A 1 92 ? 16.453 -7.145 9.82 1 97.69 92 GLU A O 1
ATOM 744 N N . TYR A 1 93 ? 15.883 -5.578 8.375 1 97.94 93 TYR A N 1
ATOM 745 C CA . TYR A 1 93 ? 14.719 -5.199 9.172 1 97.94 93 TYR A CA 1
ATOM 746 C C . TYR A 1 93 ? 13.758 -6.367 9.32 1 97.94 93 TYR A C 1
ATOM 748 O O . TYR A 1 93 ? 13.266 -6.633 10.422 1 97.94 93 TYR A O 1
ATOM 756 N N . ALA A 1 94 ? 13.5 -7.016 8.18 1 98.44 94 ALA A N 1
ATOM 757 C CA . ALA A 1 94 ? 12.594 -8.164 8.195 1 98.44 94 ALA A CA 1
ATOM 758 C C . ALA A 1 94 ? 13.117 -9.258 9.133 1 98.44 94 ALA A C 1
ATOM 760 O O . ALA A 1 94 ? 12.344 -9.859 9.883 1 98.44 94 ALA A O 1
ATOM 761 N N . LYS A 1 95 ? 14.398 -9.477 9.094 1 97.88 95 LYS A N 1
ATOM 762 C CA . LYS A 1 95 ? 15.008 -10.461 9.977 1 97.88 95 LYS A CA 1
ATOM 763 C C . LYS A 1 95 ? 14.812 -10.086 11.445 1 97.88 95 LYS A C 1
ATOM 765 O O . LYS A 1 95 ? 14.391 -10.914 12.25 1 97.88 95 LYS A O 1
ATOM 770 N N . GLN A 1 96 ? 15.031 -8.906 11.734 1 97.62 96 GLN A N 1
ATOM 771 C CA . GLN A 1 96 ? 14.945 -8.414 13.109 1 97.62 96 GLN A CA 1
ATOM 772 C C . GLN A 1 96 ? 13.523 -8.508 13.641 1 97.62 96 GLN A C 1
ATOM 774 O O . GLN A 1 96 ? 13.312 -8.734 14.836 1 97.62 96 GLN A O 1
ATOM 779 N N . HIS A 1 97 ? 12.578 -8.422 12.82 1 97.25 97 HIS A N 1
ATOM 780 C CA . HIS A 1 97 ? 11.18 -8.383 13.242 1 97.25 97 HIS A CA 1
ATOM 781 C C . HIS A 1 97 ? 10.477 -9.695 12.93 1 97.25 97 HIS A C 1
ATOM 783 O O . HIS A 1 97 ? 9.25 -9.789 13.031 1 97.25 97 HIS A O 1
ATOM 789 N N . GLN A 1 98 ? 11.227 -10.672 12.43 1 97.81 98 GLN A N 1
ATOM 790 C CA . GLN A 1 98 ? 10.766 -12.031 12.203 1 97.81 98 GLN A CA 1
ATOM 791 C C . GLN A 1 98 ? 9.68 -12.07 11.133 1 97.81 98 GLN A C 1
ATOM 793 O O . GLN A 1 98 ? 8.695 -12.805 11.266 1 97.81 98 GLN A O 1
ATOM 798 N N . ILE A 1 99 ? 9.789 -11.234 10.195 1 98.12 99 ILE A N 1
ATOM 799 C CA . ILE A 1 99 ? 8.953 -11.289 9 1 98.12 99 ILE A CA 1
ATOM 800 C C . ILE A 1 99 ? 9.516 -12.32 8.023 1 98.12 99 ILE A C 1
ATOM 802 O O . ILE A 1 99 ? 10.695 -12.258 7.656 1 98.12 99 ILE A O 1
ATOM 806 N N . PRO A 1 100 ? 8.695 -13.297 7.625 1 98.5 100 PRO A N 1
ATOM 807 C CA . PRO A 1 100 ? 9.211 -14.32 6.707 1 98.5 100 PRO A CA 1
ATOM 808 C C . PRO A 1 100 ? 9.797 -13.719 5.43 1 98.5 100 PRO A C 1
ATOM 810 O O . PRO A 1 100 ? 9.164 -12.875 4.793 1 98.5 100 PRO A O 1
ATOM 813 N N . ILE A 1 101 ? 10.961 -14.172 5.133 1 98.5 101 ILE A N 1
ATOM 814 C CA . ILE A 1 101 ? 11.656 -13.742 3.926 1 98.5 101 ILE A CA 1
ATOM 815 C C . ILE A 1 101 ? 11.633 -14.867 2.891 1 98.5 101 ILE A C 1
ATOM 817 O O . ILE A 1 101 ? 12.016 -16 3.189 1 98.5 101 ILE A O 1
ATOM 821 N N . ARG A 1 102 ? 11.164 -14.5 1.692 1 97.94 102 ARG A N 1
ATOM 822 C CA . ARG A 1 102 ? 11.078 -15.492 0.625 1 97.94 102 ARG A CA 1
ATOM 823 C C . ARG A 1 102 ? 11.898 -15.062 -0.588 1 97.94 102 ARG A C 1
ATOM 825 O O . ARG A 1 102 ? 11.898 -13.891 -0.962 1 97.94 102 ARG A O 1
ATOM 832 N N . ASP A 1 103 ? 12.57 -16.031 -1.126 1 97 103 ASP A N 1
ATOM 833 C CA . ASP A 1 103 ? 13.219 -15.82 -2.418 1 97 103 ASP A CA 1
ATOM 834 C C . ASP A 1 103 ? 12.203 -15.891 -3.559 1 97 103 ASP A C 1
ATOM 836 O O . ASP A 1 103 ? 11.664 -16.953 -3.852 1 97 103 ASP A O 1
ATOM 840 N N . ALA A 1 104 ? 12.016 -14.797 -4.227 1 95.62 104 ALA A N 1
ATOM 841 C CA . ALA A 1 104 ? 10.984 -14.719 -5.258 1 95.62 104 ALA A CA 1
ATOM 842 C C . ALA A 1 104 ? 11.227 -15.758 -6.355 1 95.62 104 ALA A C 1
ATOM 844 O O . ALA A 1 104 ? 10.281 -16.375 -6.855 1 95.62 104 ALA A O 1
ATOM 845 N N . ALA A 1 105 ? 12.461 -15.898 -6.734 1 90.25 105 ALA A N 1
ATOM 846 C CA . ALA A 1 105 ? 12.789 -16.875 -7.77 1 90.25 105 ALA A CA 1
ATOM 847 C C . ALA A 1 105 ? 12.328 -18.281 -7.367 1 90.25 105 ALA A C 1
ATOM 849 O O . ALA A 1 105 ? 11.789 -19.016 -8.188 1 90.25 105 ALA A O 1
ATOM 850 N N . GLU A 1 106 ? 12.539 -18.625 -6.199 1 91.56 106 GLU A N 1
ATOM 851 C CA . GLU A 1 106 ? 12.133 -19.938 -5.688 1 91.56 106 GLU A CA 1
ATOM 852 C C . GLU A 1 106 ? 10.609 -20.062 -5.668 1 91.56 106 GLU A C 1
ATOM 854 O O . GLU A 1 106 ? 10.07 -21.125 -6 1 91.56 106 GLU A O 1
ATOM 859 N N . LEU A 1 107 ? 9.953 -19.047 -5.262 1 91.88 107 LEU A N 1
ATOM 860 C CA . LEU A 1 107 ? 8.492 -19.047 -5.219 1 91.88 107 LEU A CA 1
ATOM 861 C C . LEU A 1 107 ? 7.91 -19.312 -6.602 1 91.88 107 LEU A C 1
ATOM 863 O O . LEU A 1 107 ? 7.004 -20.141 -6.746 1 91.88 107 LEU A O 1
ATOM 867 N N . TYR A 1 108 ? 8.398 -18.609 -7.586 1 88.19 108 TYR A N 1
ATOM 868 C CA . TYR A 1 108 ? 7.871 -18.75 -8.938 1 88.19 108 TYR A CA 1
ATOM 869 C C . TYR A 1 108 ? 8.188 -20.125 -9.523 1 88.19 108 TYR A C 1
ATOM 871 O O . TYR A 1 108 ? 7.367 -20.703 -10.227 1 88.19 108 TYR A O 1
ATOM 879 N N . ARG A 1 109 ? 9.359 -20.609 -9.242 1 84.38 109 ARG A N 1
ATOM 880 C CA . ARG A 1 109 ? 9.719 -21.969 -9.672 1 84.38 109 ARG A CA 1
ATOM 881 C C . ARG A 1 109 ? 8.758 -23 -9.102 1 84.38 109 ARG A C 1
ATOM 883 O O . ARG A 1 109 ? 8.312 -23.906 -9.805 1 84.38 109 ARG A O 1
ATOM 890 N N . ASN A 1 110 ? 8.438 -22.844 -7.875 1 84.94 110 ASN A N 1
ATOM 891 C CA . ASN A 1 110 ? 7.531 -23.781 -7.207 1 84.94 110 ASN A CA 1
ATOM 892 C C . ASN A 1 110 ? 6.117 -23.672 -7.77 1 84.94 110 ASN A C 1
ATOM 894 O O . ASN A 1 110 ? 5.43 -24.688 -7.914 1 84.94 110 ASN A O 1
ATOM 898 N N . ARG A 1 111 ? 5.691 -22.484 -8.086 1 82.5 111 ARG A N 1
ATOM 899 C CA . ARG A 1 111 ? 4.352 -22.266 -8.625 1 82.5 111 ARG A CA 1
ATOM 900 C C . ARG A 1 111 ? 4.238 -22.844 -10.031 1 82.5 111 ARG A C 1
ATOM 902 O O . ARG A 1 111 ? 3.211 -23.422 -10.391 1 82.5 111 ARG A O 1
ATOM 909 N N . GLU A 1 112 ? 5.238 -22.578 -10.844 1 74.12 112 GLU A N 1
ATOM 910 C CA . GLU A 1 112 ? 5.273 -23.156 -12.18 1 74.12 112 GLU A CA 1
ATOM 911 C C . GLU A 1 112 ? 5.195 -24.672 -12.133 1 74.12 112 GLU A C 1
ATOM 913 O O . GLU A 1 112 ? 4.52 -25.297 -12.953 1 74.12 112 GLU A O 1
ATOM 918 N N . ALA A 1 113 ? 5.828 -25.234 -11.219 1 69.75 113 ALA A N 1
ATOM 919 C CA . ALA A 1 113 ? 5.816 -26.688 -11.062 1 69.75 113 ALA A CA 1
ATOM 920 C C . ALA A 1 113 ? 4.422 -27.188 -10.695 1 69.75 113 ALA A C 1
ATOM 922 O O . ALA A 1 113 ? 4.02 -28.281 -11.117 1 69.75 113 ALA A O 1
ATOM 923 N N . GLU A 1 114 ? 3.699 -26.344 -9.961 1 67.69 114 GLU A N 1
ATOM 924 C CA . GLU A 1 114 ? 2.354 -26.734 -9.539 1 67.69 114 GLU A CA 1
ATOM 925 C C . GLU A 1 114 ? 1.352 -26.562 -10.68 1 67.69 114 GLU A C 1
ATOM 927 O O . GLU A 1 114 ? 0.353 -27.281 -10.742 1 67.69 114 GLU A O 1
ATOM 932 N N . THR A 1 115 ? 1.542 -25.469 -11.461 1 60.22 115 THR A N 1
ATOM 933 C CA . THR A 1 115 ? 0.59 -25.156 -12.523 1 60.22 115 THR A CA 1
ATOM 934 C C . THR A 1 115 ? 0.827 -26.047 -13.734 1 60.22 115 THR A C 1
ATOM 936 O O . THR A 1 115 ? -0.006 -26.109 -14.641 1 60.22 115 THR A O 1
ATOM 939 N N . LEU A 1 116 ? 1.899 -26.531 -13.859 1 54.84 116 LEU A N 1
ATOM 940 C CA . LEU A 1 116 ? 2.1 -27.5 -14.93 1 54.84 116 LEU A CA 1
ATOM 941 C C . LEU A 1 116 ? 1.088 -28.641 -14.828 1 54.84 116 LEU A C 1
ATOM 943 O O . LEU A 1 116 ? 0.846 -29.172 -13.742 1 54.84 116 LEU A O 1
ATOM 947 N N . PRO A 1 117 ? 0.223 -28.609 -15.828 1 54.03 117 PRO A N 1
ATOM 948 C CA . PRO A 1 117 ? -0.719 -29.734 -15.82 1 54.03 117 PRO A CA 1
ATOM 949 C C . PRO A 1 117 ? -0.079 -31.047 -15.352 1 54.03 117 PRO A C 1
ATOM 951 O O . PRO A 1 117 ? 1.122 -31.25 -15.539 1 54.03 117 PRO A O 1
ATOM 954 N N . ILE A 1 118 ? -0.774 -31.484 -14.344 1 54.47 118 ILE A N 1
ATOM 955 C CA . ILE A 1 118 ? -0.349 -32.844 -14 1 54.47 118 ILE A CA 1
ATOM 956 C C . ILE A 1 118 ? -0.094 -33.656 -15.273 1 54.47 118 ILE A C 1
ATOM 958 O O . ILE A 1 118 ? -0.974 -33.75 -16.141 1 54.47 118 ILE A O 1
ATOM 962 N N . GLY A 1 119 ? 1.061 -33.75 -15.641 1 58.22 119 GLY A N 1
ATOM 963 C CA . GLY A 1 119 ? 1.379 -34.562 -16.797 1 58.22 119 GLY A CA 1
ATOM 964 C C . GLY A 1 119 ? 0.781 -35.969 -16.703 1 58.22 119 GLY A C 1
ATOM 965 O O . GLY A 1 119 ? -0.018 -36.25 -15.805 1 58.22 119 GLY A O 1
ATOM 966 N N . ASP A 1 120 ? 1.038 -36.688 -17.766 1 62.59 120 ASP A N 1
ATOM 967 C CA . ASP A 1 120 ? 0.617 -38.094 -17.797 1 62.59 120 ASP A CA 1
ATOM 968 C C . ASP A 1 120 ? 1.646 -39 -17.125 1 62.59 120 ASP A C 1
ATOM 970 O O . ASP A 1 120 ? 2.811 -38.625 -16.984 1 62.59 120 ASP A O 1
ATOM 974 N N . ALA A 1 121 ? 1.152 -39.969 -16.422 1 66.94 121 ALA A N 1
ATOM 975 C CA . ALA A 1 121 ? 2.027 -41.031 -15.93 1 66.94 121 ALA A CA 1
ATOM 976 C C . ALA A 1 121 ? 2.203 -42.125 -16.984 1 66.94 121 ALA A C 1
ATOM 978 O O . ALA A 1 121 ? 1.229 -42.562 -17.594 1 66.94 121 ALA A O 1
ATOM 979 N N . LEU A 1 122 ? 3.402 -42.469 -17.375 1 69.94 122 LEU A N 1
ATOM 980 C CA . LEU A 1 122 ? 3.699 -43.625 -18.188 1 69.94 122 LEU A CA 1
ATOM 981 C C . LEU A 1 122 ? 4.016 -44.844 -17.312 1 69.94 122 LEU A C 1
ATOM 983 O O . LEU A 1 122 ? 4.984 -44.812 -16.562 1 69.94 122 LEU A O 1
ATOM 987 N N . ILE A 1 123 ? 3.156 -45.719 -17.266 1 68.25 123 ILE A N 1
ATOM 988 C CA . ILE A 1 123 ? 3.357 -46.938 -16.5 1 68.25 123 ILE A CA 1
ATOM 989 C C . ILE A 1 123 ? 3.824 -48.062 -17.438 1 68.25 123 ILE A C 1
ATOM 991 O O . ILE A 1 123 ? 3.148 -48.375 -18.422 1 68.25 123 ILE A O 1
ATOM 995 N N . VAL A 1 124 ? 5.004 -48.625 -17.219 1 72.38 124 VAL A N 1
ATOM 996 C CA . VAL A 1 124 ? 5.508 -49.75 -17.969 1 72.38 124 VAL A CA 1
ATOM 997 C C . VAL A 1 124 ? 5.066 -51.062 -17.281 1 72.38 124 VAL A C 1
ATOM 999 O O . VAL A 1 124 ? 5.43 -51.312 -16.125 1 72.38 124 VAL A O 1
ATOM 1002 N N . LEU A 1 125 ? 4.164 -51.688 -17.781 1 64.94 125 LEU A N 1
ATOM 1003 C CA . LEU A 1 125 ? 3.68 -52.938 -17.266 1 64.94 125 LEU A CA 1
ATOM 1004 C C . LEU A 1 125 ? 4.371 -54.125 -17.969 1 64.94 125 LEU A C 1
ATOM 1006 O O . LEU A 1 125 ? 4.516 -54.125 -19.203 1 64.94 125 LEU A O 1
ATOM 1010 N N . PRO A 1 126 ? 4.91 -55.062 -17.094 1 68.25 126 PRO A N 1
ATOM 1011 C CA . PRO A 1 126 ? 5.41 -56.281 -17.734 1 68.25 126 PRO A CA 1
ATOM 1012 C C . PRO A 1 126 ? 4.297 -57.094 -18.375 1 68.25 126 PRO A C 1
ATOM 1014 O O . PRO A 1 126 ? 3.244 -57.281 -17.766 1 68.25 126 PRO A O 1
ATOM 1017 N N . SER A 1 127 ? 4.234 -57 -19.609 1 62.09 127 SER A N 1
ATOM 1018 C CA . SER A 1 127 ? 3.291 -57.906 -20.266 1 62.09 127 SER A CA 1
ATOM 1019 C C . SER A 1 127 ? 3.957 -59.219 -20.656 1 62.09 127 SER A C 1
ATOM 1021 O O . SER A 1 127 ? 5.105 -59.219 -21.094 1 62.09 127 SER A O 1
ATOM 1023 N N . HIS A 1 128 ? 3.559 -60.281 -20.047 1 60.41 128 HIS A N 1
ATOM 1024 C CA . HIS A 1 128 ? 4.043 -61.625 -20.438 1 60.41 128 HIS A CA 1
ATOM 1025 C C . HIS A 1 128 ? 3.553 -62 -21.828 1 60.41 128 HIS A C 1
ATOM 1027 O O . HIS A 1 128 ? 2.357 -61.906 -22.109 1 60.41 128 HIS A O 1
ATOM 1033 N N . VAL A 1 129 ? 4.5 -61.875 -22.734 1 56.22 129 VAL A N 1
ATOM 1034 C CA . VAL A 1 129 ? 4.121 -62.5 -24 1 56.22 129 VAL A CA 1
ATOM 1035 C C . VAL A 1 129 ? 4.672 -63.906 -24.062 1 56.22 129 VAL A C 1
ATOM 1037 O O . VAL A 1 129 ? 5.855 -64.125 -23.797 1 56.22 129 VAL A O 1
ATOM 1040 N N . GLY A 1 130 ? 3.803 -64.812 -24.172 1 62.75 130 GLY A N 1
ATOM 1041 C CA . GLY A 1 130 ? 3.959 -66.188 -24.391 1 62.75 130 GLY A CA 1
ATOM 1042 C C . GLY A 1 130 ? 5.41 -66.625 -24.5 1 62.75 130 GLY A C 1
ATOM 1043 O O . GLY A 1 130 ? 6.312 -65.875 -24.109 1 62.75 130 GLY A O 1
ATOM 1044 N N . HIS A 1 131 ? 5.598 -68 -24.578 1 57.97 131 HIS A N 1
ATOM 1045 C CA . HIS A 1 131 ? 6.883 -68.688 -24.703 1 57.97 131 HIS A CA 1
ATOM 1046 C C . HIS A 1 131 ? 7.41 -68.562 -26.141 1 57.97 131 HIS A C 1
ATOM 1048 O O . HIS A 1 131 ? 6.68 -68.875 -27.094 1 57.97 131 HIS A O 1
ATOM 1054 N N . LEU A 1 132 ? 8.336 -67.625 -26.297 1 54.62 132 LEU A N 1
ATOM 1055 C CA . LEU A 1 132 ? 8.992 -67.875 -27.578 1 54.62 132 LEU A CA 1
ATOM 1056 C C . LEU A 1 132 ? 10.281 -68.625 -27.391 1 54.62 132 LEU A C 1
ATOM 1058 O O . LEU A 1 132 ? 11.203 -68.188 -26.703 1 54.62 132 LEU A O 1
ATOM 1062 N N . ASN A 1 133 ? 10.461 -69.812 -28.062 1 65.12 133 ASN A N 1
ATOM 1063 C CA . ASN A 1 133 ? 11.508 -70.812 -28.016 1 65.12 133 ASN A CA 1
ATOM 1064 C C . ASN A 1 133 ? 11.945 -71.125 -26.578 1 65.12 133 ASN A C 1
ATOM 1066 O O . ASN A 1 133 ? 13.133 -71.312 -26.312 1 65.12 133 ASN A O 1
ATOM 1070 N N . GLY A 1 134 ? 11.07 -71.188 -25.625 1 63.69 134 GLY A N 1
ATOM 1071 C CA . GLY A 1 134 ? 11.312 -71.625 -24.25 1 63.69 134 GLY A CA 1
ATOM 1072 C C . GLY A 1 134 ? 11.711 -70.5 -23.328 1 63.69 134 GLY A C 1
ATOM 1073 O O . GLY A 1 134 ? 11.875 -70.688 -22.125 1 63.69 134 GLY A O 1
ATOM 1074 N N . VAL A 1 135 ? 12.203 -69.312 -23.891 1 61.72 135 VAL A N 1
ATOM 1075 C CA . VAL A 1 135 ? 12.602 -68.188 -23.047 1 61.72 135 VAL A CA 1
ATOM 1076 C C . VAL A 1 135 ? 11.422 -67.25 -22.859 1 61.72 135 VAL A C 1
ATOM 1078 O O . VAL A 1 135 ? 10.711 -66.938 -23.812 1 61.72 135 VAL A O 1
ATOM 1081 N N . ALA A 1 136 ? 10.969 -67.062 -21.688 1 59.19 136 ALA A N 1
ATOM 1082 C CA . ALA A 1 136 ? 9.93 -66.125 -21.312 1 59.19 136 ALA A CA 1
ATOM 1083 C C . ALA A 1 136 ? 10.242 -64.75 -21.844 1 59.19 136 ALA A C 1
ATOM 1085 O O . ALA A 1 136 ? 11.352 -64.25 -21.641 1 59.19 136 ALA A O 1
ATOM 1086 N N . ALA A 1 137 ? 9.719 -64.312 -22.938 1 63.56 137 ALA A N 1
ATOM 1087 C CA . ALA A 1 137 ? 9.875 -62.938 -23.422 1 63.56 137 ALA A CA 1
ATOM 1088 C C . ALA A 1 137 ? 8.93 -61.969 -22.703 1 63.56 137 ALA A C 1
ATOM 1090 O O . ALA A 1 137 ? 7.723 -62.219 -22.641 1 63.56 137 ALA A O 1
ATOM 1091 N N . ILE A 1 138 ? 9.336 -61.188 -21.812 1 62.09 138 ILE A N 1
ATOM 1092 C CA . ILE A 1 138 ? 8.578 -60.156 -21.141 1 62.09 138 ILE A CA 1
ATOM 1093 C C . ILE A 1 138 ? 8.562 -58.875 -22 1 62.09 138 ILE A C 1
ATOM 1095 O O . ILE A 1 138 ? 9.617 -58.344 -22.344 1 62.09 138 ILE A O 1
ATOM 1099 N N . GLU A 1 139 ? 7.477 -58.75 -22.75 1 68.56 139 GLU A N 1
ATOM 1100 C CA . GLU A 1 139 ? 7.293 -57.438 -23.406 1 68.56 139 GLU A CA 1
ATOM 1101 C C . GLU A 1 139 ? 6.652 -56.438 -22.453 1 68.56 139 GLU A C 1
ATOM 1103 O O . GLU A 1 139 ? 5.945 -56.844 -21.516 1 68.56 139 GLU A O 1
ATOM 1108 N N . SER A 1 140 ? 7.227 -55.25 -22.484 1 66.06 140 SER A N 1
ATOM 1109 C CA . SER A 1 140 ? 6.645 -54.219 -21.625 1 66.06 140 SER A CA 1
ATOM 1110 C C . SER A 1 140 ? 5.727 -53.281 -22.422 1 66.06 140 SER A C 1
ATOM 1112 O O . SER A 1 140 ? 5.953 -53.062 -23.609 1 66.06 140 SER A O 1
ATOM 1114 N N . THR A 1 141 ? 4.5 -53.219 -21.984 1 70 141 THR A N 1
ATOM 1115 C CA . THR A 1 141 ? 3.59 -52.219 -22.516 1 70 141 THR A CA 1
ATOM 1116 C C . THR A 1 141 ? 3.615 -50.938 -21.672 1 70 141 THR A C 1
ATOM 1118 O O . THR A 1 141 ? 3.553 -51.031 -20.438 1 70 141 THR A O 1
ATOM 1121 N N . THR A 1 142 ? 3.754 -49.844 -22.359 1 74.19 142 THR A N 1
ATOM 1122 C CA . THR A 1 142 ? 3.713 -48.562 -21.688 1 74.19 142 THR A CA 1
ATOM 1123 C C . THR A 1 142 ? 2.324 -47.938 -21.797 1 74.19 142 THR A C 1
ATOM 1125 O O . THR A 1 142 ? 1.782 -47.812 -22.891 1 74.19 142 THR A O 1
ATOM 1128 N N . VAL A 1 143 ? 1.758 -47.719 -20.672 1 72.81 143 VAL A N 1
ATOM 1129 C CA . VAL A 1 143 ? 0.461 -47.062 -20.625 1 72.81 143 VAL A CA 1
ATOM 1130 C C . VAL A 1 143 ? 0.637 -45.625 -20.125 1 72.81 143 VAL A C 1
ATOM 1132 O O . VAL A 1 143 ? 1.33 -45.375 -19.141 1 72.81 143 VAL A O 1
ATOM 1135 N N . ARG A 1 144 ? 0.047 -44.781 -20.922 1 75.44 144 ARG A N 1
ATOM 1136 C CA . ARG A 1 144 ? 0.001 -43.375 -20.531 1 75.44 144 ARG A CA 1
ATOM 1137 C C . ARG A 1 144 ? -1.306 -43.031 -19.812 1 75.44 144 ARG A C 1
ATOM 1139 O O . ARG A 1 144 ? -2.389 -43.281 -20.359 1 75.44 144 ARG A O 1
ATOM 1146 N N . ILE A 1 145 ? -1.18 -42.625 -18.562 1 70.5 145 ILE A N 1
ATOM 1147 C CA . ILE A 1 145 ? -2.342 -42.219 -17.766 1 70.5 145 ILE A CA 1
ATOM 1148 C C . ILE A 1 145 ? -2.279 -40.719 -17.453 1 70.5 145 ILE A C 1
ATOM 1150 O O . ILE A 1 145 ? -1.244 -40.219 -17.016 1 70.5 145 ILE A O 1
ATOM 1154 N N . ASN A 1 146 ? -3.412 -40.094 -17.766 1 73.62 146 ASN A N 1
ATOM 1155 C CA . ASN A 1 146 ? -3.551 -38.688 -17.422 1 73.62 146 ASN A CA 1
ATOM 1156 C C . ASN A 1 146 ? -3.258 -38.406 -15.953 1 73.62 146 ASN A C 1
ATOM 1158 O O . ASN A 1 146 ? -3.789 -39.125 -15.078 1 73.62 146 ASN A O 1
ATOM 1162 N N . GLY A 1 147 ? -2.42 -37.562 -15.648 1 73.5 147 GLY A N 1
ATOM 1163 C CA . GLY A 1 147 ? -1.981 -37.25 -14.289 1 73.5 147 GLY A CA 1
ATOM 1164 C C . GLY A 1 147 ? -3.117 -36.875 -13.367 1 73.5 147 GLY A C 1
ATOM 1165 O O . GLY A 1 147 ? -3.137 -37.281 -12.195 1 73.5 147 GLY A O 1
ATOM 1166 N N . GLU A 1 148 ? -4.043 -36.188 -13.828 1 72.06 148 GLU A N 1
ATOM 1167 C CA . GLU A 1 148 ? -5.219 -35.875 -13.039 1 72.06 148 GLU A CA 1
ATOM 1168 C C . GLU A 1 148 ? -5.973 -37.125 -12.602 1 72.06 148 GLU A C 1
ATOM 1170 O O . GLU A 1 148 ? -6.48 -37.188 -11.477 1 72.06 148 GLU A O 1
ATOM 1175 N N . MET A 1 149 ? -6.027 -38.031 -13.508 1 71 149 MET A N 1
ATOM 1176 C CA . MET A 1 149 ? -6.664 -39.312 -13.188 1 71 149 MET A CA 1
ATOM 1177 C C . MET A 1 149 ? -5.91 -40.031 -12.07 1 71 149 MET A C 1
ATOM 1179 O O . MET A 1 149 ? -6.523 -40.625 -11.18 1 71 149 MET A O 1
ATOM 1183 N N . ILE A 1 150 ? -4.641 -40 -12.172 1 72.75 150 ILE A N 1
ATOM 1184 C CA . ILE A 1 150 ? -3.826 -40.656 -11.156 1 72.75 150 ILE A CA 1
ATOM 1185 C C . ILE A 1 150 ? -4.062 -40 -9.797 1 72.75 150 ILE A C 1
ATOM 1187 O O . ILE A 1 150 ? -4.199 -40.688 -8.781 1 72.75 150 ILE A O 1
ATOM 1191 N N . LEU A 1 151 ? -4.211 -38.781 -9.82 1 72.38 151 LEU A N 1
ATOM 1192 C CA . LEU A 1 151 ? -4.457 -38.062 -8.578 1 72.38 151 LEU A CA 1
ATOM 1193 C C . LEU A 1 151 ? -5.832 -38.406 -8.016 1 72.38 151 LEU A C 1
ATOM 1195 O O . LEU A 1 151 ? -5.977 -38.625 -6.812 1 72.38 151 LEU A O 1
ATOM 1199 N N . ASP A 1 152 ? -6.727 -38.406 -8.945 1 70.94 152 ASP A N 1
ATOM 1200 C CA . ASP A 1 152 ? -8.062 -38.812 -8.523 1 70.94 152 ASP A CA 1
ATOM 1201 C C . ASP A 1 152 ? -8.039 -40.219 -7.941 1 70.94 152 ASP A C 1
ATOM 1203 O O . ASP A 1 152 ? -8.68 -40.5 -6.926 1 70.94 152 ASP A O 1
ATOM 1207 N N . LEU A 1 153 ? -7.277 -41.125 -8.609 1 73.81 153 LEU A N 1
ATOM 1208 C CA . LEU A 1 153 ? -7.168 -42.5 -8.172 1 73.81 153 LEU A CA 1
ATOM 1209 C C . LEU A 1 153 ? -6.488 -42.594 -6.805 1 73.81 153 LEU A C 1
ATOM 1211 O O . LEU A 1 153 ? -6.902 -43.375 -5.949 1 73.81 153 LEU A O 1
ATOM 1215 N N . ALA A 1 154 ? -5.555 -41.781 -6.605 1 71.19 154 ALA A N 1
ATOM 1216 C CA . ALA A 1 154 ? -4.848 -41.781 -5.324 1 71.19 154 ALA A CA 1
ATOM 1217 C C . ALA A 1 154 ? -5.777 -41.375 -4.188 1 71.19 154 ALA A C 1
ATOM 1219 O O . ALA A 1 154 ? -5.762 -41.969 -3.111 1 71.19 154 ALA A O 1
ATOM 1220 N N . ILE A 1 155 ? -6.523 -40.469 -4.43 1 71 155 ILE A N 1
ATOM 1221 C CA . ILE A 1 155 ? -7.488 -39.969 -3.445 1 71 155 ILE A CA 1
ATOM 1222 C C . ILE A 1 155 ? -8.492 -41.094 -3.131 1 71 155 ILE A C 1
ATOM 1224 O O . ILE A 1 155 ? -8.781 -41.344 -1.964 1 71 155 ILE A O 1
ATOM 1228 N N . GLU A 1 156 ? -8.953 -41.719 -4.207 1 71.38 156 GLU A N 1
ATOM 1229 C CA . GLU A 1 156 ? -9.945 -42.781 -4.023 1 71.38 156 GLU A CA 1
ATOM 1230 C C . GLU A 1 156 ? -9.336 -43.969 -3.291 1 71.38 156 GLU A C 1
ATOM 1232 O O . GLU A 1 156 ? -9.984 -44.562 -2.432 1 71.38 156 GLU A O 1
ATOM 1237 N N . LEU A 1 157 ? -8.125 -44.312 -3.568 1 72.31 157 LEU A N 1
ATOM 1238 C CA . LEU A 1 157 ? -7.457 -45.469 -2.939 1 72.31 157 LEU A CA 1
ATOM 1239 C C . LEU A 1 157 ? -7.223 -45.188 -1.455 1 72.31 157 LEU A C 1
ATOM 1241 O O . LEU A 1 157 ? -7.34 -46.094 -0.633 1 72.31 157 LEU A O 1
ATOM 1245 N N . ARG A 1 158 ? -7.031 -43.969 -1.131 1 68.88 158 ARG A N 1
ATOM 1246 C CA . ARG A 1 158 ? -6.852 -43.625 0.273 1 68.88 158 ARG A CA 1
ATOM 1247 C C . ARG A 1 158 ? -8.18 -43.656 1.025 1 68.88 158 ARG A C 1
ATOM 1249 O O . ARG A 1 158 ? -8.219 -44.031 2.203 1 68.88 158 ARG A O 1
ATOM 1256 N N . ARG A 1 159 ? -9.109 -43.312 0.363 1 71.38 159 ARG A N 1
ATOM 1257 C CA . ARG A 1 159 ? -10.438 -43.312 0.971 1 71.38 159 ARG A CA 1
ATOM 1258 C C . ARG A 1 159 ? -10.969 -44.75 1.132 1 71.38 159 ARG A C 1
ATOM 1260 O O . ARG A 1 159 ? -11.781 -45 2.016 1 71.38 159 ARG A O 1
ATOM 1267 N N . HIS A 1 160 ? -10.539 -45.656 0.217 1 71.31 160 HIS A N 1
ATOM 1268 C CA . HIS A 1 160 ? -11.016 -47.031 0.249 1 71.31 160 HIS A CA 1
ATOM 1269 C C . HIS A 1 160 ? -9.852 -48.031 0.306 1 71.31 160 HIS A C 1
ATOM 1271 O O . HIS A 1 160 ? -9.578 -48.719 -0.67 1 71.31 160 HIS A O 1
ATOM 1277 N N . PRO A 1 161 ? -9.352 -48.188 1.471 1 68.12 161 PRO A N 1
ATOM 1278 C CA . PRO A 1 161 ? -8.211 -49.094 1.602 1 68.12 161 PRO A CA 1
ATOM 1279 C C . PRO A 1 161 ? -8.594 -50.562 1.355 1 68.12 161 PRO A C 1
ATOM 1281 O O . PRO A 1 161 ? -9.672 -51 1.768 1 68.12 161 PRO A O 1
ATOM 1284 N N . GLY A 1 162 ? -7.715 -51.375 0.532 1 72.62 162 GLY A N 1
ATOM 1285 C CA . GLY A 1 162 ? -7.898 -52.812 0.281 1 72.62 162 GLY A CA 1
ATOM 1286 C C . GLY A 1 162 ? -8.734 -53.094 -0.954 1 72.62 162 GLY A C 1
ATOM 1287 O O . GLY A 1 162 ? -8.898 -54.25 -1.346 1 72.62 162 GLY A O 1
ATOM 1288 N N . HIS A 1 163 ? -9.336 -52.062 -1.487 1 67.56 163 HIS A N 1
ATOM 1289 C CA . HIS A 1 163 ? -10.164 -52.281 -2.674 1 67.56 163 HIS A CA 1
ATOM 1290 C C . HIS A 1 163 ? -9.414 -51.875 -3.939 1 67.56 163 HIS A C 1
ATOM 1292 O O . HIS A 1 163 ? -8.68 -50.875 -3.945 1 67.56 163 HIS A O 1
ATOM 1298 N N . ASP A 1 164 ? -9.555 -52.781 -4.922 1 67.62 164 ASP A N 1
ATOM 1299 C CA . ASP A 1 164 ? -9.078 -52.469 -6.262 1 67.62 164 ASP A CA 1
ATOM 1300 C C . ASP A 1 164 ? -9.984 -51.438 -6.945 1 67.62 164 ASP A C 1
ATOM 1302 O O . ASP A 1 164 ? -11.211 -51.531 -6.844 1 67.62 164 ASP A O 1
ATOM 1306 N N . ILE A 1 165 ? -9.406 -50.312 -7.41 1 66.5 165 ILE A N 1
ATOM 1307 C CA . ILE A 1 165 ? -10.188 -49.312 -8.141 1 66.5 165 ILE A CA 1
ATOM 1308 C C . ILE A 1 165 ? -9.883 -49.406 -9.633 1 66.5 165 ILE A C 1
ATOM 1310 O O . ILE A 1 165 ? -8.719 -49.469 -10.031 1 66.5 165 ILE A O 1
ATOM 1314 N N . THR A 1 166 ? -10.844 -49.625 -10.477 1 64.81 166 THR A N 1
ATOM 1315 C CA . THR A 1 166 ? -10.727 -49.75 -11.922 1 64.81 166 THR A CA 1
ATOM 1316 C C . THR A 1 166 ? -11.125 -48.438 -12.594 1 64.81 166 THR A C 1
ATOM 1318 O O . THR A 1 166 ? -12.188 -47.875 -12.297 1 64.81 166 THR A O 1
ATOM 1321 N N . LEU A 1 167 ? -10.211 -47.812 -13.086 1 60.03 167 LEU A N 1
ATOM 1322 C CA . LEU A 1 167 ? -10.531 -46.656 -13.922 1 60.03 167 LEU A CA 1
ATOM 1323 C C . LEU A 1 167 ? -10.414 -47 -15.398 1 60.03 167 LEU A C 1
ATOM 1325 O O . LEU A 1 167 ? -9.469 -47.656 -15.812 1 60.03 167 LEU A O 1
ATOM 1329 N N . GLU A 1 168 ? -11.508 -46.781 -16.234 1 55.59 168 GLU A N 1
ATOM 1330 C CA . GLU A 1 168 ? -11.492 -47 -17.672 1 55.59 168 GLU A CA 1
ATOM 1331 C C . GLU A 1 168 ? -10.914 -45.812 -18.422 1 55.59 168 GLU A C 1
ATOM 1333 O O . GLU A 1 168 ? -11.32 -44.656 -18.188 1 55.59 168 GLU A O 1
ATOM 1338 N N . ALA A 1 169 ? -9.703 -45.906 -18.797 1 51.94 169 ALA A N 1
ATOM 1339 C CA . ALA A 1 169 ? -9.109 -44.875 -19.656 1 51.94 169 ALA A CA 1
ATOM 1340 C C . ALA A 1 169 ? -9.883 -44.719 -20.969 1 51.94 169 ALA A C 1
ATOM 1342 O O . ALA A 1 169 ? -10.258 -45.719 -21.578 1 51.94 169 ALA A O 1
ATOM 1343 N N . ASP A 1 170 ? -10.602 -43.688 -21.234 1 46.22 170 ASP A N 1
ATOM 1344 C CA . ASP A 1 170 ? -11.242 -43.469 -22.531 1 46.22 170 ASP A CA 1
ATOM 1345 C C . ASP A 1 170 ? -10.242 -43.594 -23.672 1 46.22 170 ASP A C 1
ATOM 1347 O O . ASP A 1 170 ? -9.125 -43.094 -23.594 1 46.22 170 ASP A O 1
ATOM 1351 N N . LYS A 1 171 ? -10.328 -44.594 -24.469 1 46.38 171 LYS A N 1
ATOM 1352 C CA . LYS A 1 171 ? -9.625 -44.719 -25.734 1 46.38 171 LYS A CA 1
ATOM 1353 C C . LYS A 1 171 ? -9.617 -43.406 -26.5 1 46.38 171 LYS A C 1
ATOM 1355 O O . LYS A 1 171 ? -10.672 -42.844 -26.797 1 46.38 171 LYS A O 1
ATOM 1360 N N . GLY A 1 172 ? -8.773 -42.5 -26.203 1 40.66 172 GLY A N 1
ATOM 1361 C CA . GLY A 1 172 ? -8.656 -41.406 -27.125 1 40.66 172 GLY A CA 1
ATOM 1362 C C . GLY A 1 172 ? -8.797 -41.812 -28.578 1 40.66 172 GLY A C 1
ATOM 1363 O O . GLY A 1 172 ? -8.625 -43 -28.906 1 40.66 172 GLY A O 1
ATOM 1364 N N . ALA A 1 173 ? -9.484 -40.875 -29.5 1 40.78 173 ALA A N 1
ATOM 1365 C CA . ALA A 1 173 ? -9.828 -40.906 -30.922 1 40.78 173 ALA A CA 1
ATOM 1366 C C . ALA A 1 173 ? -8.664 -41.438 -31.766 1 40.78 173 ALA A C 1
ATOM 1368 O O . ALA A 1 173 ? -7.512 -41.062 -31.531 1 40.78 173 ALA A O 1
ATOM 1369 N N . ASP A 1 174 ? -8.805 -42.5 -32.438 1 36.88 174 ASP A N 1
ATOM 1370 C CA . ASP A 1 174 ? -8.055 -43.094 -33.562 1 36.88 174 ASP A CA 1
ATOM 1371 C C . ASP A 1 174 ? -7.582 -42 -34.531 1 36.88 174 ASP A C 1
ATOM 1373 O O . ASP A 1 174 ? -8.398 -41.281 -35.094 1 36.88 174 ASP A O 1
ATOM 1377 N N . SER A 1 175 ? -6.512 -41.312 -34.281 1 35.31 175 SER A N 1
ATOM 1378 C CA . SER A 1 175 ? -5.93 -40.656 -35.438 1 35.31 175 SER A CA 1
ATOM 1379 C C . SER A 1 175 ? -5.91 -41.562 -36.656 1 35.31 175 SER A C 1
ATOM 1381 O O . SER A 1 175 ? -5.285 -42.625 -36.656 1 35.31 175 SER A O 1
ATOM 1383 N N . GLU A 1 176 ? -7.012 -41.625 -37.469 1 32.28 176 GLU A N 1
ATOM 1384 C CA . GLU A 1 176 ? -6.973 -42.094 -38.844 1 32.28 176 GLU A CA 1
ATOM 1385 C C . GLU A 1 176 ? -5.738 -41.594 -39.594 1 32.28 176 GLU A C 1
ATOM 1387 O O . GLU A 1 176 ? -5.594 -40.375 -39.781 1 32.28 176 GLU A O 1
ATOM 1392 N N . VAL A 1 177 ? -4.578 -42.094 -39.406 1 33.06 177 VAL A N 1
ATOM 1393 C CA . VAL A 1 177 ? -3.496 -42 -40.375 1 33.06 177 VAL A CA 1
ATOM 1394 C C . VAL A 1 177 ? -4 -42.375 -41.75 1 33.06 177 VAL A C 1
ATOM 1396 O O . VAL A 1 177 ? -4.434 -43.531 -41.938 1 33.06 177 VAL A O 1
ATOM 1399 N N . ASP A 1 178 ? -4.836 -41.5 -42.438 1 30.73 178 ASP A N 1
ATOM 1400 C CA . ASP A 1 178 ? -4.965 -41.688 -43.875 1 30.73 178 ASP A CA 1
ATOM 1401 C C . ASP A 1 178 ? -3.613 -42 -44.531 1 30.73 178 ASP A C 1
ATOM 1403 O O . ASP A 1 178 ? -2.627 -41.312 -44.281 1 30.73 178 ASP A O 1
ATOM 1407 N N . GLN A 1 179 ? -3.438 -43.25 -45.094 1 25.27 179 GLN A N 1
ATOM 1408 C CA . GLN A 1 179 ? -2.484 -43.594 -46.125 1 25.27 179 GLN A CA 1
ATOM 1409 C C . GLN A 1 179 ? -2.57 -42.625 -47.312 1 25.27 179 GLN A C 1
ATOM 1411 O O . GLN A 1 179 ? -3.666 -42.312 -47.75 1 25.27 179 GLN A O 1
ATOM 1416 N N . MET B 1 1 ? 6.57 6.152 17.703 1 67.06 1 MET B N 1
ATOM 1417 C CA . MET B 1 1 ? 5.188 5.684 17.609 1 67.06 1 MET B CA 1
ATOM 1418 C C . MET B 1 1 ? 4.961 4.918 16.312 1 67.06 1 MET B C 1
ATOM 1420 O O . MET B 1 1 ? 5.574 5.223 15.289 1 67.06 1 MET B O 1
ATOM 1424 N N . ARG B 1 2 ? 4.152 3.861 16.25 1 87.31 2 ARG B N 1
ATOM 1425 C CA . ARG B 1 2 ? 3.848 3.064 15.07 1 87.31 2 ARG B CA 1
ATOM 1426 C C . ARG B 1 2 ? 3.031 3.869 14.062 1 87.31 2 ARG B C 1
ATOM 1428 O O . ARG B 1 2 ? 2.084 4.562 14.438 1 87.31 2 ARG B O 1
ATOM 1435 N N . LYS B 1 3 ? 3.467 3.9 12.867 1 93.75 3 LYS B N 1
ATOM 1436 C CA . LYS B 1 3 ? 2.709 4.609 11.844 1 93.75 3 LYS B CA 1
ATOM 1437 C C . LYS B 1 3 ? 1.392 3.896 11.547 1 93.75 3 LYS B C 1
ATOM 1439 O O . LYS B 1 3 ? 1.307 2.672 11.641 1 93.75 3 LYS B O 1
ATOM 1444 N N . LYS B 1 4 ? 0.408 4.688 11.242 1 96.88 4 LYS B N 1
ATOM 1445 C CA . LYS B 1 4 ? -0.898 4.164 10.852 1 96.88 4 LYS B CA 1
ATOM 1446 C C . LYS B 1 4 ? -0.996 4.008 9.336 1 96.88 4 LYS B C 1
ATOM 1448 O O . LYS B 1 4 ? -0.512 4.855 8.586 1 96.88 4 LYS B O 1
ATOM 1453 N N . LEU B 1 5 ? -1.538 2.914 8.953 1 97.88 5 LEU B N 1
ATOM 1454 C CA . LEU B 1 5 ? -1.886 2.717 7.547 1 97.88 5 LEU B CA 1
ATOM 1455 C C . LEU B 1 5 ? -3.277 3.266 7.25 1 97.88 5 LEU B C 1
ATOM 1457 O O . LEU B 1 5 ? -4.262 2.832 7.852 1 97.88 5 LEU B O 1
ATOM 1461 N N . VAL B 1 6 ? -3.346 4.234 6.371 1 98.44 6 VAL B N 1
ATOM 1462 C CA . VAL B 1 6 ? -4.602 4.934 6.125 1 98.44 6 VAL B CA 1
ATOM 1463 C C . VAL B 1 6 ? -5.039 4.719 4.676 1 98.44 6 VAL B C 1
ATOM 1465 O O . VAL B 1 6 ? -4.258 4.941 3.748 1 98.44 6 VAL B O 1
ATOM 1468 N N . TYR B 1 7 ? -6.219 4.285 4.539 1 98.81 7 TYR B N 1
ATOM 1469 C CA . TYR B 1 7 ? -6.824 4.086 3.227 1 98.81 7 TYR B CA 1
ATOM 1470 C C . TYR B 1 7 ? -7.406 5.387 2.689 1 98.81 7 TYR B C 1
ATOM 1472 O O . TYR B 1 7 ? -8.328 5.957 3.283 1 98.81 7 TYR B O 1
ATOM 1480 N N . ILE B 1 8 ? -6.879 5.824 1.554 1 98.62 8 ILE B N 1
ATOM 1481 C CA . ILE B 1 8 ? -7.371 7.035 0.911 1 98.62 8 ILE B CA 1
ATOM 1482 C C . ILE B 1 8 ? -8.508 6.688 -0.048 1 98.62 8 ILE B C 1
ATOM 1484 O O . ILE B 1 8 ? -8.281 6.047 -1.078 1 98.62 8 ILE B O 1
ATOM 1488 N N . CYS B 1 9 ? -9.672 7.105 0.322 1 98.44 9 CYS B N 1
ATOM 1489 C CA . CYS B 1 9 ? -10.891 6.848 -0.445 1 98.44 9 CYS B CA 1
ATOM 1490 C C . CYS B 1 9 ? -11.344 8.102 -1.186 1 98.44 9 CYS B C 1
ATOM 1492 O O . CYS B 1 9 ? -11.828 9.047 -0.568 1 98.44 9 CYS B O 1
ATOM 1494 N N . SER B 1 10 ? -11.172 8.109 -2.496 1 97.31 10 SER B N 1
ATOM 1495 C CA . SER B 1 10 ? -11.523 9.234 -3.355 1 97.31 10 SER B CA 1
ATOM 1496 C C . SER B 1 10 ? -12 8.758 -4.723 1 97.31 10 SER B C 1
ATOM 1498 O O . SER B 1 10 ? -11.797 7.598 -5.09 1 97.31 10 SER B O 1
ATOM 1500 N N . PRO B 1 11 ? -12.633 9.594 -5.473 1 94.31 11 PRO B N 1
ATOM 1501 C CA . PRO B 1 11 ? -13.156 9.18 -6.777 1 94.31 11 PRO B CA 1
ATOM 1502 C C . PRO B 1 11 ? -12.055 8.75 -7.746 1 94.31 11 PRO B C 1
ATOM 1504 O O . PRO B 1 11 ? -10.984 9.359 -7.777 1 94.31 11 PRO B O 1
ATOM 1507 N N . CYS B 1 12 ? -12.336 7.691 -8.484 1 90.44 12 CYS B N 1
ATOM 1508 C CA . CYS B 1 12 ? -11.406 7.234 -9.508 1 90.44 12 CYS B CA 1
ATOM 1509 C C . CYS B 1 12 ? -12.023 7.348 -10.898 1 90.44 12 CYS B C 1
ATOM 1511 O O . CYS B 1 12 ? -11.391 7.855 -11.82 1 90.44 12 CYS B O 1
ATOM 1513 N N . ARG B 1 13 ? -13.273 7.027 -11.031 1 85.25 13 ARG B N 1
ATOM 1514 C CA . ARG B 1 13 ? -13.93 6.965 -12.328 1 85.25 13 ARG B CA 1
ATOM 1515 C C . ARG B 1 13 ? -14.344 8.352 -12.805 1 85.25 13 ARG B C 1
ATOM 1517 O O . ARG B 1 13 ? -14.305 9.312 -12.039 1 85.25 13 ARG B O 1
ATOM 1524 N N . GLY B 1 14 ? -14.781 8.414 -14.148 1 87.94 14 GLY B N 1
ATOM 1525 C CA . GLY B 1 14 ? -14.984 9.695 -14.805 1 87.94 14 GLY B CA 1
ATOM 1526 C C . GLY B 1 14 ? -13.75 10.211 -15.516 1 87.94 14 GLY B C 1
ATOM 1527 O O . GLY B 1 14 ? -13.367 9.68 -16.562 1 87.94 14 GLY B O 1
ATOM 1528 N N . ASP B 1 15 ? -13.078 11.125 -14.82 1 90.44 15 ASP B N 1
ATOM 1529 C CA . ASP B 1 15 ? -11.773 11.57 -15.312 1 90.44 15 ASP B CA 1
ATOM 1530 C C . ASP B 1 15 ? -10.641 10.875 -14.562 1 90.44 15 ASP B C 1
ATOM 1532 O O . ASP B 1 15 ? -10.062 11.438 -13.633 1 90.44 15 ASP B O 1
ATOM 1536 N N . VAL B 1 16 ? -10.336 9.703 -15.008 1 89.69 16 VAL B N 1
ATOM 1537 C CA . VAL B 1 16 ? -9.438 8.805 -14.297 1 89.69 16 VAL B CA 1
ATOM 1538 C C . VAL B 1 16 ? -8.078 9.469 -14.102 1 89.69 16 VAL B C 1
ATOM 1540 O O . VAL B 1 16 ? -7.52 9.461 -13 1 89.69 16 VAL B O 1
ATOM 1543 N N . GLU B 1 17 ? -7.543 10.031 -15.195 1 92.25 17 GLU B N 1
ATOM 1544 C CA . GLU B 1 17 ? -6.23 10.664 -15.117 1 92.25 17 GLU B CA 1
ATOM 1545 C C . GLU B 1 17 ? -6.215 11.781 -14.07 1 92.25 17 GLU B C 1
ATOM 1547 O O . GLU B 1 17 ? -5.316 11.836 -13.227 1 92.25 17 GLU B O 1
ATOM 1552 N N . LYS B 1 18 ? -7.176 12.617 -14.102 1 94.62 18 LYS B N 1
ATOM 1553 C CA . LYS B 1 18 ? -7.281 13.727 -13.156 1 94.62 18 LYS B CA 1
ATOM 1554 C C . LYS B 1 18 ? -7.492 13.219 -11.734 1 94.62 18 LYS B C 1
ATOM 1556 O O . LYS B 1 18 ? -6.914 13.75 -10.789 1 94.62 18 LYS B O 1
ATOM 1561 N N . ASN B 1 19 ? -8.289 12.203 -11.578 1 94.44 19 ASN B N 1
ATOM 1562 C CA . ASN B 1 19 ? -8.602 11.672 -10.258 1 94.44 19 ASN B CA 1
ATOM 1563 C C . ASN B 1 19 ? -7.398 10.953 -9.641 1 94.44 19 ASN B C 1
ATOM 1565 O O . ASN B 1 19 ? -7.211 10.977 -8.43 1 94.44 19 ASN B O 1
ATOM 1569 N N . ILE B 1 20 ? -6.562 10.375 -10.484 1 95.56 20 ILE B N 1
ATOM 1570 C CA . ILE B 1 20 ? -5.32 9.773 -10.008 1 95.56 20 ILE B CA 1
ATOM 1571 C C . ILE B 1 20 ? -4.375 10.867 -9.508 1 95.56 20 ILE B C 1
ATOM 1573 O O . ILE B 1 20 ? -3.777 10.742 -8.438 1 95.56 20 ILE B O 1
ATOM 1577 N N . GLU B 1 21 ? -4.312 11.906 -10.281 1 96.12 21 GLU B N 1
ATOM 1578 C CA . GLU B 1 21 ? -3.473 13.031 -9.875 1 96.12 21 GLU B CA 1
ATOM 1579 C C . GLU B 1 21 ? -3.934 13.617 -8.547 1 96.12 21 GLU B C 1
ATOM 1581 O O . GLU B 1 21 ? -3.111 13.938 -7.688 1 96.12 21 GLU B O 1
ATOM 1586 N N . LYS B 1 22 ? -5.211 13.773 -8.398 1 96.25 22 LYS B N 1
ATOM 1587 C CA . LYS B 1 22 ? -5.762 14.266 -7.141 1 96.25 22 LYS B CA 1
ATOM 1588 C C . LYS B 1 22 ? -5.406 13.336 -5.984 1 96.25 22 LYS B C 1
ATOM 1590 O O . LYS B 1 22 ? -4.996 13.797 -4.914 1 96.25 22 LYS B O 1
ATOM 1595 N N . ALA B 1 23 ? -5.562 12.055 -6.203 1 97.62 23 ALA B N 1
ATOM 1596 C CA . ALA B 1 23 ? -5.262 11.078 -5.16 1 97.62 23 ALA B CA 1
ATOM 1597 C C . ALA B 1 23 ? -3.779 11.109 -4.793 1 97.62 23 ALA B C 1
ATOM 1599 O O . ALA B 1 23 ? -3.422 10.953 -3.623 1 97.62 23 ALA B O 1
ATOM 1600 N N . GLN B 1 24 ? -2.918 11.312 -5.812 1 97.44 24 GLN B N 1
ATOM 1601 C CA . GLN B 1 24 ? -1.492 11.477 -5.543 1 97.44 24 GLN B CA 1
ATOM 1602 C C . GLN B 1 24 ? -1.235 12.688 -4.652 1 97.44 24 GLN B C 1
ATOM 1604 O O . GLN B 1 24 ? -0.424 12.617 -3.727 1 97.44 24 GLN B O 1
ATOM 1609 N N . ARG B 1 25 ? -1.958 13.719 -4.914 1 96.75 25 ARG B N 1
ATOM 1610 C CA . ARG B 1 25 ? -1.827 14.93 -4.109 1 96.75 25 ARG B CA 1
ATOM 1611 C C . ARG B 1 25 ? -2.332 14.703 -2.689 1 96.75 25 ARG B C 1
ATOM 1613 O O . ARG B 1 25 ? -1.739 15.195 -1.727 1 96.75 25 ARG B O 1
ATOM 1620 N N . TYR B 1 26 ? -3.422 13.969 -2.547 1 96.94 26 TYR B N 1
ATOM 1621 C CA . TYR B 1 26 ? -3.93 13.641 -1.222 1 96.94 26 TYR B CA 1
ATOM 1622 C C . TYR B 1 26 ? -2.889 12.875 -0.415 1 96.94 26 TYR B C 1
ATOM 1624 O O . TYR B 1 26 ? -2.668 13.172 0.763 1 96.94 26 TYR B O 1
ATOM 1632 N N . CYS B 1 27 ? -2.217 11.945 -1.072 1 97.75 27 CYS B N 1
ATOM 1633 C CA . CYS B 1 27 ? -1.181 11.164 -0.406 1 97.75 27 CYS B CA 1
ATOM 1634 C C . CYS B 1 27 ? -0.011 12.047 0.005 1 97.75 27 CYS B C 1
ATOM 1636 O O . CYS B 1 27 ? 0.493 11.938 1.125 1 97.75 27 CYS B O 1
ATOM 1638 N N . ARG B 1 28 ? 0.355 12.953 -0.889 1 96.19 28 ARG B N 1
ATOM 1639 C CA . ARG B 1 28 ? 1.446 13.875 -0.589 1 96.19 28 ARG B CA 1
ATOM 1640 C C . ARG B 1 28 ? 1.118 14.734 0.627 1 96.19 28 ARG B C 1
ATOM 1642 O O . ARG B 1 28 ? 1.93 14.852 1.548 1 96.19 28 ARG B O 1
ATOM 1649 N N . GLU B 1 29 ? -0.058 15.266 0.659 1 94.56 29 GLU B N 1
ATOM 1650 C CA . GLU B 1 29 ? -0.483 16.125 1.754 1 94.56 29 GLU B CA 1
ATOM 1651 C C . GLU B 1 29 ? -0.548 15.367 3.072 1 94.56 29 GLU B C 1
ATOM 1653 O O . GLU B 1 29 ? -0.162 15.891 4.121 1 94.56 29 GLU B O 1
ATOM 1658 N N . ALA B 1 30 ? -1.021 14.141 2.998 1 95.81 30 ALA B N 1
ATOM 1659 C CA . ALA B 1 30 ? -1.102 13.32 4.207 1 95.81 30 ALA B CA 1
ATOM 1660 C C . ALA B 1 30 ? 0.28 13.102 4.816 1 95.81 30 ALA B C 1
ATOM 1662 O O . ALA B 1 30 ? 0.46 13.25 6.027 1 95.81 30 ALA B O 1
ATOM 1663 N N . VAL B 1 31 ? 1.248 12.828 3.969 1 94.75 31 VAL B N 1
ATOM 1664 C CA . VAL B 1 31 ? 2.596 12.547 4.449 1 94.75 31 VAL B CA 1
ATOM 1665 C C . VAL B 1 31 ? 3.234 13.82 4.988 1 94.75 31 VAL B C 1
ATOM 1667 O O . VAL B 1 31 ? 4.012 13.781 5.945 1 94.75 31 VAL B O 1
ATOM 1670 N N . GLU B 1 32 ? 2.881 14.938 4.402 1 91.25 32 GLU B N 1
ATOM 1671 C CA . GLU B 1 32 ? 3.449 16.219 4.809 1 91.25 32 GLU B CA 1
ATOM 1672 C C . GLU B 1 32 ? 2.867 16.688 6.141 1 91.25 32 GLU B C 1
ATOM 1674 O O . GLU B 1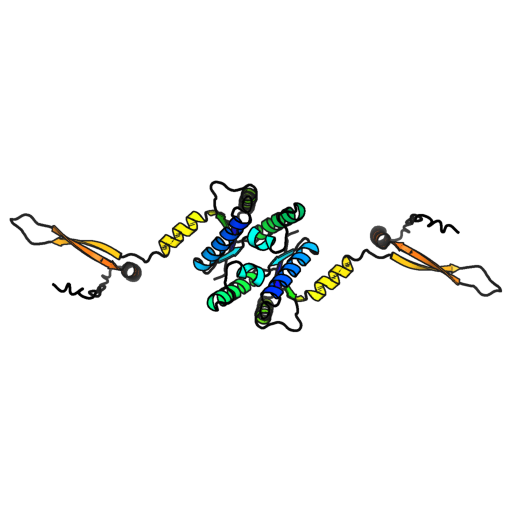 32 ? 3.578 17.25 6.973 1 91.25 32 GLU B O 1
ATOM 1679 N N . LEU B 1 33 ? 1.654 16.391 6.355 1 90.81 33 LEU B N 1
ATOM 1680 C CA . LEU B 1 33 ? 0.955 16.969 7.496 1 90.81 33 LEU B CA 1
ATOM 1681 C C . LEU B 1 33 ? 0.965 16 8.68 1 90.81 33 LEU B C 1
ATOM 1683 O O . LEU B 1 33 ? 0.872 16.438 9.836 1 90.81 33 LEU B O 1
ATOM 1687 N N . TRP B 1 34 ? 1.05 14.758 8.453 1 92.25 34 TRP B N 1
ATOM 1688 C CA . TRP B 1 34 ? 1.052 13.758 9.523 1 92.25 34 TRP B CA 1
ATOM 1689 C C . TRP B 1 34 ? 2.295 12.875 9.438 1 92.25 34 TRP B C 1
ATOM 1691 O O . TRP B 1 34 ? 2.455 12.102 8.492 1 92.25 34 TRP B O 1
ATOM 1701 N N . ASP B 1 35 ? 3.107 12.867 10.461 1 89.25 35 ASP B N 1
ATOM 1702 C CA . ASP B 1 35 ? 4.375 12.148 10.453 1 89.25 35 ASP B CA 1
ATOM 1703 C C . ASP B 1 35 ? 4.18 10.68 10.82 1 89.25 35 ASP B C 1
ATOM 1705 O O . ASP B 1 35 ? 5.086 9.867 10.648 1 89.25 35 ASP B O 1
ATOM 1709 N N . ASP B 1 36 ? 2.982 10.367 11.227 1 93.75 36 ASP B N 1
ATOM 1710 C CA . ASP B 1 36 ? 2.729 9 11.688 1 93.75 36 ASP B CA 1
ATOM 1711 C C . ASP B 1 36 ? 1.749 8.289 10.766 1 93.75 36 ASP B C 1
ATOM 1713 O O . ASP B 1 36 ? 1.108 7.312 11.164 1 93.75 36 ASP B O 1
ATOM 1717 N N . VAL B 1 37 ? 1.654 8.773 9.5 1 95.88 37 VAL B N 1
ATOM 1718 C CA . VAL B 1 37 ? 0.663 8.203 8.594 1 95.88 37 VAL B CA 1
ATOM 1719 C C . VAL B 1 37 ? 1.352 7.688 7.332 1 95.88 37 VAL B C 1
ATOM 1721 O O . VAL B 1 37 ? 2.23 8.352 6.781 1 95.88 37 VAL B O 1
ATOM 1724 N N . ILE B 1 38 ? 0.957 6.52 6.91 1 97.81 38 ILE B N 1
ATOM 1725 C CA . ILE B 1 38 ? 1.249 5.992 5.582 1 97.81 38 ILE B CA 1
ATOM 1726 C C . ILE B 1 38 ? -0.038 5.914 4.762 1 97.81 38 ILE B C 1
ATOM 1728 O O . ILE B 1 38 ? -0.883 5.051 5.004 1 97.81 38 ILE B O 1
ATOM 1732 N N . PRO B 1 39 ? -0.176 6.785 3.797 1 98.31 39 PRO B N 1
ATOM 1733 C CA . PRO B 1 39 ? -1.384 6.746 2.971 1 98.31 39 PRO B CA 1
ATOM 1734 C C . PRO B 1 39 ? -1.302 5.703 1.856 1 98.31 39 PRO B C 1
ATOM 1736 O O . PRO B 1 39 ? -0.232 5.5 1.275 1 98.31 39 PRO B O 1
ATOM 1739 N N . ILE B 1 40 ? -2.396 5.055 1.602 1 98.19 40 ILE B N 1
ATOM 1740 C CA . ILE B 1 40 ? -2.504 4.164 0.453 1 98.19 40 ILE B CA 1
ATOM 1741 C C . ILE B 1 40 ? -3.771 4.484 -0.335 1 98.19 40 ILE B C 1
ATOM 1743 O O . ILE B 1 40 ? -4.879 4.418 0.204 1 98.19 40 ILE B O 1
ATOM 1747 N N . ALA B 1 41 ? -3.594 4.871 -1.542 1 98.06 41 ALA B N 1
ATOM 1748 C CA . ALA B 1 41 ? -4.676 5.059 -2.506 1 98.06 41 ALA B CA 1
ATOM 1749 C C . ALA B 1 41 ? -4.715 3.916 -3.516 1 98.06 41 ALA B C 1
ATOM 1751 O O . ALA B 1 41 ? -3.928 3.893 -4.465 1 98.06 41 ALA B O 1
ATOM 1752 N N . PRO B 1 42 ? -5.652 3.049 -3.346 1 97 42 PRO B N 1
ATOM 1753 C CA . PRO B 1 42 ? -5.621 1.825 -4.148 1 97 42 PRO B CA 1
ATOM 1754 C C . PRO B 1 42 ? -5.699 2.102 -5.648 1 97 42 PRO B C 1
ATOM 1756 O O . PRO B 1 42 ? -5.027 1.434 -6.438 1 97 42 PRO B O 1
ATOM 1759 N N . HIS B 1 43 ? -6.531 3.039 -6.027 1 94.94 43 HIS B N 1
ATOM 1760 C CA . HIS B 1 43 ? -6.664 3.27 -7.461 1 94.94 43 HIS B CA 1
ATOM 1761 C C . HIS B 1 43 ? -5.398 3.893 -8.039 1 94.94 43 HIS B C 1
ATOM 1763 O O . HIS B 1 43 ? -5.16 3.818 -9.25 1 94.94 43 HIS B O 1
ATOM 1769 N N . VAL B 1 44 ? -4.578 4.562 -7.211 1 96.38 44 VAL B N 1
ATOM 1770 C CA . VAL B 1 44 ? -3.27 5.035 -7.652 1 96.38 44 VAL B CA 1
ATOM 1771 C C . VAL B 1 44 ? -2.318 3.85 -7.812 1 96.38 44 VAL B C 1
ATOM 1773 O O . VAL B 1 44 ? -1.591 3.762 -8.805 1 96.38 44 VAL B O 1
ATOM 1776 N N . TYR B 1 45 ? -2.381 2.957 -6.879 1 96.88 45 TYR B N 1
ATOM 1777 C CA . TYR B 1 45 ? -1.396 1.885 -6.812 1 96.88 45 TYR B CA 1
ATOM 1778 C C . TYR B 1 45 ? -1.749 0.759 -7.777 1 96.88 45 TYR B C 1
ATOM 1780 O O . TYR B 1 45 ? -0.938 0.384 -8.625 1 96.88 45 TYR B O 1
ATOM 1788 N N . PHE B 1 46 ? -2.934 0.259 -7.758 1 96.69 46 PHE B N 1
ATOM 1789 C CA . PHE B 1 46 ? -3.283 -0.951 -8.492 1 96.69 46 PHE B CA 1
ATOM 1790 C C . PHE B 1 46 ? -3.312 -0.684 -9.992 1 96.69 46 PHE B C 1
ATOM 1792 O O . PHE B 1 46 ? -3.051 -1.583 -10.797 1 96.69 46 PHE B O 1
ATOM 1799 N N . THR B 1 47 ? -3.561 0.507 -10.336 1 93.69 47 THR B N 1
ATOM 1800 C CA . THR B 1 47 ? -3.596 0.836 -11.758 1 93.69 47 THR B CA 1
ATOM 1801 C C . THR B 1 47 ? -2.188 0.833 -12.344 1 93.69 47 THR B C 1
ATOM 1803 O O . THR B 1 47 ? -2.021 0.926 -13.562 1 93.69 47 THR B O 1
ATOM 1806 N N . GLN B 1 48 ? -1.161 0.697 -11.477 1 94.56 48 GLN B N 1
ATOM 1807 C CA . GLN B 1 48 ? 0.214 0.597 -11.953 1 94.56 48 GLN B CA 1
ATOM 1808 C C . GLN B 1 48 ? 0.465 -0.745 -12.633 1 94.56 48 GLN B C 1
ATOM 1810 O O . GLN B 1 48 ? 1.414 -0.887 -13.406 1 94.56 48 GLN B O 1
ATOM 1815 N N . PHE B 1 49 ? -0.401 -1.776 -12.297 1 95.19 49 PHE B N 1
ATOM 1816 C CA . PHE B 1 49 ? -0.113 -3.078 -12.891 1 95.19 49 PHE B CA 1
ATOM 1817 C C . PHE B 1 49 ? -1.402 -3.818 -13.219 1 95.19 49 PHE B C 1
ATOM 1819 O O . PHE B 1 49 ? -1.366 -4.961 -13.68 1 95.19 49 PHE B O 1
ATOM 1826 N N . LEU B 1 50 ? -2.518 -3.227 -13 1 94.5 50 LEU B N 1
ATOM 1827 C CA . LEU B 1 50 ? -3.818 -3.693 -13.469 1 94.5 50 LEU B CA 1
ATOM 1828 C C . LEU B 1 50 ? -4.453 -2.676 -14.414 1 94.5 50 LEU B C 1
ATOM 1830 O O . LEU B 1 50 ? -4.293 -1.468 -14.227 1 94.5 50 LEU B O 1
ATOM 1834 N N . ASP B 1 51 ? -5.152 -3.172 -15.375 1 90.81 51 ASP B N 1
ATOM 1835 C CA . ASP B 1 51 ? -5.844 -2.316 -16.328 1 90.81 51 ASP B CA 1
ATOM 1836 C C . ASP B 1 51 ? -7.305 -2.115 -15.93 1 90.81 51 ASP B C 1
ATOM 1838 O O . ASP B 1 51 ? -8.141 -2.988 -16.156 1 90.81 51 ASP B O 1
ATOM 1842 N N . ASP B 1 52 ? -7.609 -0.968 -15.422 1 87.12 52 ASP B N 1
ATOM 1843 C CA . ASP B 1 52 ? -8.922 -0.665 -14.859 1 87.12 52 ASP B CA 1
ATOM 1844 C C . ASP B 1 52 ? -9.984 -0.623 -15.953 1 87.12 52 ASP B C 1
ATOM 1846 O O . ASP B 1 52 ? -11.188 -0.639 -15.656 1 87.12 52 ASP B O 1
ATOM 1850 N N . THR B 1 53 ? -9.617 -0.563 -17.219 1 86.44 53 THR B N 1
ATOM 1851 C CA . THR B 1 53 ? -10.578 -0.545 -18.312 1 86.44 53 THR B CA 1
ATOM 1852 C C . THR B 1 53 ? -11.062 -1.957 -18.641 1 86.44 53 THR B C 1
ATOM 1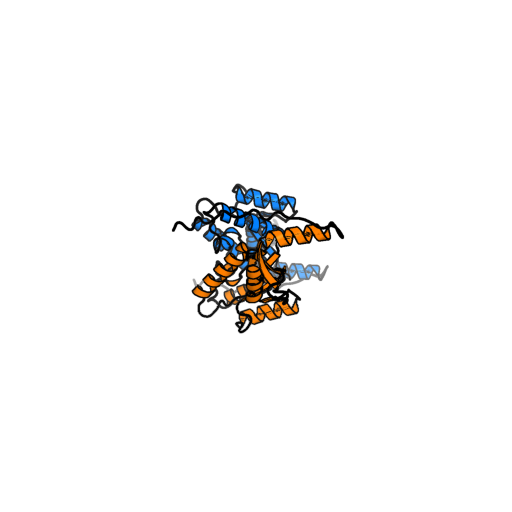854 O O . THR B 1 53 ? -12.062 -2.135 -19.328 1 86.44 53 THR B O 1
ATOM 1857 N N . LYS B 1 54 ? -10.32 -2.883 -18.203 1 90.62 54 LYS B N 1
ATOM 1858 C CA . LYS B 1 54 ? -10.734 -4.277 -18.312 1 90.62 54 LYS B CA 1
ATOM 1859 C C . LYS B 1 54 ? -11.562 -4.707 -17.109 1 90.62 54 LYS B C 1
ATOM 1861 O O . LYS B 1 54 ? -11.102 -4.625 -15.969 1 90.62 54 LYS B O 1
ATOM 1866 N N . GLN B 1 55 ? -12.703 -5.227 -17.344 1 89.94 55 GLN B N 1
ATOM 1867 C CA . GLN B 1 55 ? -13.68 -5.535 -16.297 1 89.94 55 GLN B CA 1
ATOM 1868 C C . GLN B 1 55 ? -13.102 -6.512 -15.273 1 89.94 55 GLN B C 1
ATOM 1870 O O . GLN B 1 55 ? -13.25 -6.312 -14.062 1 89.94 55 GLN B O 1
ATOM 1875 N N . GLU B 1 56 ? -12.484 -7.562 -15.719 1 91.44 56 GLU B N 1
ATOM 1876 C CA . GLU B 1 56 ? -11.938 -8.586 -14.828 1 91.44 56 GLU B CA 1
ATOM 1877 C C . GLU B 1 56 ? -10.828 -8.016 -13.961 1 91.44 56 GLU B C 1
ATOM 1879 O O . GLU B 1 56 ? -10.742 -8.328 -12.766 1 91.44 56 GLU B O 1
ATOM 1884 N N . GLU B 1 57 ? -9.992 -7.219 -14.57 1 92.06 57 GLU B N 1
ATOM 1885 C CA . GLU B 1 57 ? -8.898 -6.629 -13.812 1 92.06 57 GLU B CA 1
ATOM 1886 C C . GLU B 1 57 ? -9.406 -5.559 -12.852 1 92.06 57 GLU B C 1
ATOM 1888 O O . GLU B 1 57 ? -8.883 -5.418 -11.742 1 92.06 57 GLU B O 1
ATOM 1893 N N . ARG B 1 58 ? -10.422 -4.852 -13.281 1 90.31 58 ARG B N 1
ATOM 1894 C CA . ARG B 1 58 ? -11.07 -3.9 -12.383 1 90.31 58 ARG B CA 1
ATOM 1895 C C . ARG B 1 58 ? -11.656 -4.609 -11.164 1 90.31 58 ARG B C 1
ATOM 1897 O O . ARG B 1 58 ? -11.5 -4.145 -10.031 1 90.31 58 ARG B O 1
ATOM 1904 N N . ALA B 1 59 ? -12.312 -5.688 -11.422 1 91.06 59 ALA B N 1
ATOM 1905 C CA . ALA B 1 59 ? -12.898 -6.461 -10.336 1 91.06 59 ALA B CA 1
ATOM 1906 C C . ALA B 1 59 ? -11.828 -6.965 -9.375 1 91.06 59 ALA B C 1
ATOM 1908 O O . ALA B 1 59 ? -12.016 -6.934 -8.156 1 91.06 59 ALA B O 1
ATOM 1909 N N . ALA B 1 60 ? -10.711 -7.418 -9.938 1 92.44 60 ALA B N 1
ATOM 1910 C CA . ALA B 1 60 ? -9.586 -7.867 -9.109 1 92.44 60 ALA B CA 1
ATOM 1911 C C . ALA B 1 60 ? -9.031 -6.723 -8.266 1 92.44 60 ALA B C 1
ATOM 1913 O O . ALA B 1 60 ? -8.719 -6.906 -7.09 1 92.44 60 ALA B O 1
ATOM 1914 N N . GLY B 1 61 ? -8.953 -5.562 -8.914 1 93.75 61 GLY B N 1
ATOM 1915 C CA . GLY B 1 61 ? -8.5 -4.383 -8.203 1 93.75 61 GLY B CA 1
ATOM 1916 C C . GLY B 1 61 ? -9.406 -3.996 -7.051 1 93.75 61 GLY B C 1
ATOM 1917 O O . GLY B 1 61 ? -8.938 -3.648 -5.965 1 93.75 61 GLY B O 1
ATOM 1918 N N . MET B 1 62 ? -10.656 -4.07 -7.297 1 92.75 62 MET B N 1
ATOM 1919 C CA . MET B 1 62 ? -11.633 -3.736 -6.266 1 92.75 62 MET B CA 1
ATOM 1920 C C . MET B 1 62 ? -11.57 -4.734 -5.113 1 92.75 62 MET B C 1
ATOM 1922 O O . MET B 1 62 ? -11.602 -4.348 -3.945 1 92.75 62 MET B O 1
ATOM 1926 N N . ASP B 1 63 ? -11.484 -5.953 -5.457 1 94.06 63 ASP B N 1
ATOM 1927 C CA . ASP B 1 63 ? -11.383 -7.012 -4.453 1 94.06 63 ASP B CA 1
ATOM 1928 C C . ASP B 1 63 ? -10.125 -6.836 -3.6 1 94.06 63 ASP B C 1
ATOM 1930 O O . ASP B 1 63 ? -10.188 -6.91 -2.371 1 94.06 63 ASP B O 1
ATOM 1934 N N . MET B 1 64 ? -9.023 -6.613 -4.207 1 96.19 64 MET B N 1
ATOM 1935 C CA . MET B 1 64 ? -7.781 -6.363 -3.48 1 96.19 64 MET B CA 1
ATOM 1936 C C . MET B 1 64 ? -7.883 -5.09 -2.645 1 96.19 64 MET B C 1
ATOM 1938 O O . MET B 1 64 ? -7.352 -5.027 -1.534 1 96.19 64 MET B O 1
ATOM 1942 N N . GLY B 1 65 ? -8.555 -4.109 -3.213 1 96.44 65 GLY B N 1
ATOM 1943 C CA . GLY B 1 65 ? -8.789 -2.875 -2.479 1 96.44 65 GLY B CA 1
ATOM 1944 C C . GLY B 1 65 ? -9.523 -3.088 -1.169 1 96.44 65 GLY B C 1
ATOM 1945 O O . GLY B 1 65 ? -9.133 -2.541 -0.135 1 96.44 65 GLY B O 1
ATOM 1946 N N . LEU B 1 66 ? -10.531 -3.863 -1.22 1 96.31 66 LEU B N 1
ATOM 1947 C CA . LEU B 1 66 ? -11.297 -4.133 -0.009 1 96.31 66 LEU B CA 1
ATOM 1948 C C . LEU B 1 66 ? -10.477 -4.941 0.988 1 96.31 66 LEU B C 1
ATOM 1950 O O . LEU B 1 66 ? -10.539 -4.699 2.195 1 96.31 66 LEU B O 1
ATOM 1954 N N . SER B 1 67 ? -9.719 -5.887 0.519 1 95.94 67 SER B N 1
ATOM 1955 C CA . SER B 1 67 ? -8.836 -6.656 1.388 1 95.94 67 SER B CA 1
ATOM 1956 C C . SER B 1 67 ? -7.789 -5.758 2.043 1 95.94 67 SER B C 1
ATOM 1958 O O . SER B 1 67 ? -7.473 -5.922 3.223 1 95.94 67 SER B O 1
ATOM 1960 N N . LEU B 1 68 ? -7.281 -4.863 1.255 1 97.44 68 LEU B N 1
ATOM 1961 C CA . LEU B 1 68 ? -6.32 -3.896 1.776 1 97.44 68 LEU B CA 1
ATOM 1962 C C . LEU B 1 68 ? -6.969 -2.996 2.82 1 97.44 68 LEU B C 1
ATOM 1964 O O . LEU B 1 68 ? -6.371 -2.713 3.861 1 97.44 68 LEU B O 1
ATOM 1968 N N . LEU B 1 69 ? -8.18 -2.57 2.537 1 98 69 LEU B N 1
ATOM 1969 C CA . LEU B 1 69 ? -8.938 -1.752 3.477 1 98 69 LEU B CA 1
ATOM 1970 C C . LEU B 1 69 ? -9.094 -2.461 4.82 1 98 69 LEU B C 1
ATOM 1972 O O . LEU B 1 69 ? -8.969 -1.836 5.875 1 98 69 LEU B O 1
ATOM 1976 N N . ALA B 1 70 ? -9.242 -3.699 4.809 1 96.81 70 ALA B N 1
ATOM 1977 C CA . ALA B 1 70 ? -9.398 -4.496 6.023 1 96.81 70 ALA B CA 1
ATOM 1978 C C . ALA B 1 70 ? -8.133 -4.453 6.875 1 96.81 70 ALA B C 1
ATOM 1980 O O . ALA B 1 70 ? -8.18 -4.73 8.078 1 96.81 70 ALA B O 1
ATOM 1981 N N . MET B 1 71 ? -7.039 -4.082 6.309 1 95.69 71 MET B N 1
ATOM 1982 C CA . MET B 1 71 ? -5.754 -4.051 7.004 1 95.69 71 MET B CA 1
ATOM 1983 C C . MET B 1 71 ? -5.41 -2.635 7.449 1 95.69 71 MET B C 1
ATOM 1985 O O . MET B 1 71 ? -4.422 -2.424 8.156 1 95.69 71 MET B O 1
ATOM 1989 N N . CYS B 1 72 ? -6.18 -1.694 7.031 1 97.62 72 CYS B N 1
ATOM 1990 C CA . CYS B 1 72 ? -5.898 -0.294 7.324 1 97.62 72 CYS B CA 1
ATOM 1991 C C . CYS B 1 72 ? -6.445 0.097 8.695 1 97.62 72 CYS B C 1
ATOM 1993 O O . CYS B 1 72 ? -7.414 -0.494 9.172 1 97.62 72 CYS B O 1
ATOM 1995 N N . ASP B 1 73 ? -5.789 1.107 9.281 1 97.94 73 ASP B N 1
ATOM 1996 C CA . ASP B 1 73 ? -6.195 1.613 10.586 1 97.94 73 ASP B CA 1
ATOM 1997 C C . ASP B 1 73 ? -7.391 2.555 10.461 1 97.94 73 ASP B C 1
ATOM 1999 O O . ASP B 1 73 ? -8.234 2.619 11.359 1 97.94 73 ASP B O 1
ATOM 2003 N N . GLU B 1 74 ? -7.422 3.309 9.398 1 98.44 74 GLU B N 1
ATOM 2004 C CA . GLU B 1 74 ? -8.492 4.277 9.164 1 98.44 74 GLU B CA 1
ATOM 2005 C C . GLU B 1 74 ? -8.805 4.402 7.676 1 98.44 74 GLU B C 1
ATOM 2007 O O . GLU B 1 74 ? -7.969 4.082 6.832 1 98.44 74 GLU B O 1
ATOM 2012 N N . LEU B 1 75 ? -9.992 4.824 7.406 1 98.81 75 LEU B N 1
ATOM 2013 C CA . LEU B 1 75 ? -10.453 5.219 6.082 1 98.81 75 LEU B CA 1
ATOM 2014 C C . LEU B 1 75 ? -10.68 6.727 6.012 1 98.81 75 LEU B C 1
ATOM 2016 O O . LEU B 1 75 ? -11.516 7.27 6.734 1 98.81 75 LEU B O 1
ATOM 2020 N N . TRP B 1 76 ? -9.859 7.402 5.184 1 98.56 76 TRP B N 1
ATOM 2021 C CA . TRP B 1 76 ? -10.047 8.828 4.949 1 98.56 76 TRP B CA 1
ATOM 2022 C C . TRP B 1 76 ? -10.836 9.07 3.666 1 98.56 76 TRP B C 1
ATOM 2024 O O . TRP B 1 76 ? -10.367 8.75 2.57 1 98.56 76 TRP B O 1
ATOM 2034 N N . VAL B 1 77 ? -12.008 9.625 3.816 1 98.56 77 VAL B N 1
ATOM 2035 C CA . VAL B 1 77 ? -12.914 9.766 2.68 1 98.56 77 VAL B CA 1
ATOM 2036 C C . VAL B 1 77 ? -12.852 11.195 2.143 1 98.56 77 VAL B C 1
ATOM 2038 O O . VAL B 1 77 ? -13.07 12.156 2.885 1 98.56 77 VAL B O 1
ATOM 2041 N N . TYR B 1 78 ? -12.492 11.312 0.868 1 96.88 78 TYR B N 1
ATOM 2042 C CA . TYR B 1 78 ? -12.516 12.586 0.161 1 96.88 78 TYR B CA 1
ATOM 2043 C C . TYR B 1 78 ? -13.789 12.734 -0.656 1 96.88 78 TYR B C 1
ATOM 2045 O O . TYR B 1 78 ? -14.086 11.906 -1.52 1 96.88 78 TYR B O 1
ATOM 2053 N N . GLY B 1 79 ? -14.547 13.758 -0.388 1 92.88 79 GLY B N 1
ATOM 2054 C CA . GLY B 1 79 ? -15.844 13.922 -1.021 1 92.88 79 GL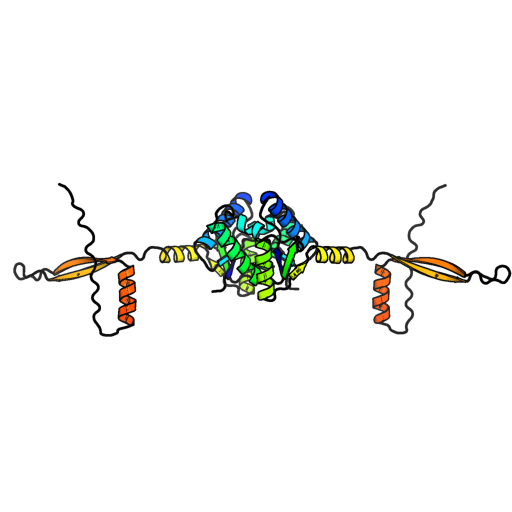Y B CA 1
ATOM 2055 C C . GLY B 1 79 ? -16.922 13.047 -0.404 1 92.88 79 GLY B C 1
ATOM 2056 O O . GLY B 1 79 ? -17.656 12.352 -1.117 1 92.88 79 GLY B O 1
ATOM 2057 N N . ILE B 1 80 ? -17.016 13.086 0.891 1 91.88 80 ILE B N 1
ATOM 2058 C CA . ILE B 1 80 ? -17.859 12.164 1.653 1 91.88 80 ILE B CA 1
ATOM 2059 C C . ILE B 1 80 ? -19.328 12.516 1.43 1 91.88 80 ILE B C 1
ATOM 2061 O O . ILE B 1 80 ? -20.219 11.688 1.669 1 91.88 80 ILE B O 1
ATOM 2065 N N . GLU B 1 81 ? -19.594 13.695 0.934 1 91.81 81 GLU B N 1
ATOM 2066 C CA . GLU B 1 81 ? -20.969 14.141 0.732 1 91.81 81 GLU B CA 1
ATOM 2067 C C . GLU B 1 81 ? -21.594 13.461 -0.477 1 91.81 81 GLU B C 1
ATOM 2069 O O . GLU B 1 81 ? -22.812 13.242 -0.509 1 91.81 81 GLU B O 1
ATOM 2074 N N . ASN B 1 82 ? -20.828 13.195 -1.503 1 93.06 82 ASN B N 1
ATOM 2075 C CA . ASN B 1 82 ? -21.312 12.562 -2.725 1 93.06 82 ASN B CA 1
ATOM 2076 C C . ASN B 1 82 ? -20.344 11.484 -3.213 1 93.06 82 ASN B C 1
ATOM 2078 O O . ASN B 1 82 ? -19.734 11.625 -4.277 1 93.06 82 ASN B O 1
ATOM 2082 N N . PRO B 1 83 ? -20.312 10.367 -2.496 1 95.06 83 PRO B N 1
ATOM 2083 C CA . PRO B 1 83 ? -19.375 9.305 -2.873 1 95.06 83 PRO B CA 1
ATOM 2084 C C . PRO B 1 83 ? -19.812 8.547 -4.121 1 95.06 83 PRO B C 1
ATOM 2086 O O . PRO B 1 83 ? -21.016 8.383 -4.355 1 95.06 83 PRO B O 1
ATOM 2089 N N . SER B 1 84 ? -18.844 8.219 -4.961 1 92.5 84 SER B N 1
ATOM 2090 C CA . SER B 1 84 ? -19.141 7.344 -6.09 1 92.5 84 SER B CA 1
ATOM 2091 C C . SER B 1 84 ? -19.594 5.965 -5.621 1 92.5 84 SER B C 1
ATOM 2093 O O . SER B 1 84 ? -19.562 5.668 -4.422 1 92.5 84 SER B O 1
ATOM 2095 N N . GLU B 1 85 ? -20.031 5.125 -6.562 1 90.31 85 GLU B N 1
ATOM 2096 C CA . GLU B 1 85 ? -20.453 3.768 -6.23 1 90.31 85 GLU B CA 1
ATOM 2097 C C . GLU B 1 85 ? -19.297 2.975 -5.605 1 90.31 85 GLU B C 1
ATOM 2099 O O . GLU B 1 85 ? -19.5 2.27 -4.613 1 90.31 85 GLU B O 1
ATOM 2104 N N . GLY B 1 86 ? -18.109 3.096 -6.18 1 91 86 GLY B N 1
ATOM 2105 C CA . GLY B 1 86 ? -16.953 2.428 -5.617 1 91 86 GLY B CA 1
ATOM 2106 C C . GLY B 1 86 ? -16.625 2.881 -4.203 1 91 86 GLY B C 1
ATOM 2107 O O . GLY B 1 86 ? -16.344 2.057 -3.334 1 91 86 GLY B O 1
ATOM 2108 N N . MET B 1 87 ? -16.703 4.148 -3.957 1 96.38 87 MET B N 1
ATOM 2109 C CA . MET B 1 87 ? -16.438 4.711 -2.637 1 96.38 87 MET B CA 1
ATOM 2110 C C . MET B 1 87 ? -17.484 4.238 -1.625 1 96.38 87 MET B C 1
ATOM 2112 O O . MET B 1 87 ? -17.141 3.926 -0.481 1 96.38 87 MET B O 1
ATOM 2116 N N . ARG B 1 88 ? -18.719 4.129 -2.049 1 96.12 88 ARG B N 1
ATOM 2117 C CA . ARG B 1 88 ? -19.781 3.674 -1.154 1 96.12 88 ARG B CA 1
ATOM 2118 C C . ARG B 1 88 ? -19.516 2.25 -0.674 1 96.12 88 ARG B C 1
ATOM 2120 O O . ARG B 1 88 ? -19.75 1.932 0.495 1 96.12 88 ARG B O 1
ATOM 2127 N N . SER B 1 89 ? -19.078 1.443 -1.594 1 95.25 89 SER B N 1
ATOM 2128 C CA . SER B 1 89 ? -18.734 0.071 -1.23 1 95.25 89 SER B CA 1
ATOM 2129 C C . SER B 1 89 ? -17.641 0.033 -0.176 1 95.25 89 SER B C 1
ATOM 2131 O O . SER B 1 89 ? -17.719 -0.749 0.775 1 95.25 89 SER B O 1
ATOM 2133 N N . GLU B 1 90 ? -16.656 0.889 -0.346 1 97.25 90 GLU B N 1
ATOM 2134 C CA . GLU B 1 90 ? -15.555 0.961 0.607 1 97.25 90 GLU B CA 1
ATOM 2135 C C . GLU B 1 90 ? -16.031 1.454 1.97 1 97.25 90 GLU B C 1
ATOM 2137 O O . GLU B 1 90 ? -15.656 0.896 3.004 1 97.25 90 GLU B O 1
ATOM 2142 N N . ILE B 1 91 ? -16.859 2.457 1.924 1 98.19 91 ILE B N 1
ATOM 2143 C CA . ILE B 1 91 ? -17.391 3.033 3.154 1 98.19 91 ILE B CA 1
ATOM 2144 C C . ILE B 1 91 ? -18.25 2 3.883 1 98.19 91 ILE B C 1
ATOM 2146 O O . ILE B 1 91 ? -18.109 1.811 5.094 1 98.19 91 ILE B O 1
ATOM 2150 N N . GLU B 1 92 ? -19.078 1.325 3.168 1 97.69 92 GLU B N 1
ATOM 2151 C CA . GLU B 1 92 ? -19.922 0.295 3.76 1 97.69 92 GLU B CA 1
ATOM 2152 C C . GLU B 1 92 ? -19.094 -0.834 4.355 1 97.69 92 GLU B C 1
ATOM 2154 O O . GLU B 1 92 ? -19.375 -1.307 5.457 1 97.69 92 GLU B O 1
ATOM 2159 N N . TYR B 1 93 ? -18.141 -1.213 3.641 1 97.94 93 TYR B N 1
ATOM 2160 C CA . TYR B 1 93 ? -17.234 -2.248 4.133 1 97.94 93 TYR B CA 1
ATOM 2161 C C . TYR B 1 93 ? -16.562 -1.819 5.438 1 97.94 93 TYR B C 1
ATOM 2163 O O . TYR B 1 93 ? -16.5 -2.6 6.387 1 97.94 93 TYR B O 1
ATOM 2171 N N . ALA B 1 94 ? -16.078 -0.573 5.414 1 98.44 94 ALA B N 1
ATOM 2172 C CA . ALA B 1 94 ? -15.43 -0.041 6.609 1 98.44 94 ALA B CA 1
ATOM 2173 C C . ALA B 1 94 ? -16.375 -0.031 7.797 1 98.44 94 ALA B C 1
ATOM 2175 O O . ALA B 1 94 ? -15.992 -0.376 8.914 1 98.44 94 ALA B O 1
ATOM 2176 N N . LYS B 1 95 ? -17.609 0.334 7.547 1 97.88 95 LYS B N 1
ATOM 2177 C CA . LYS B 1 95 ? -18.609 0.333 8.602 1 97.88 95 LYS B CA 1
ATOM 2178 C C . LYS B 1 95 ? -18.828 -1.072 9.148 1 97.88 95 LYS B C 1
ATOM 2180 O O . LYS B 1 95 ? -18.828 -1.274 10.367 1 97.88 95 LYS B O 1
ATOM 2185 N N . GLN B 1 96 ? -18.938 -1.977 8.32 1 97.62 96 GLN B N 1
ATOM 2186 C CA . GLN B 1 96 ? -19.219 -3.359 8.688 1 97.62 96 GLN B CA 1
ATOM 2187 C C . GLN B 1 96 ? -18.062 -3.951 9.5 1 97.62 96 GLN B C 1
ATOM 2189 O O . GLN B 1 96 ? -18.281 -4.785 10.383 1 97.62 96 GLN B O 1
ATOM 2194 N N . HIS B 1 97 ? -16.906 -3.523 9.289 1 97.25 97 HIS B N 1
ATOM 2195 C CA . HIS B 1 97 ? -15.727 -4.102 9.914 1 97.25 97 HIS B CA 1
ATOM 2196 C C . HIS B 1 97 ? -15.18 -3.184 11.008 1 97.25 97 HIS B C 1
ATOM 2198 O O . HIS B 1 97 ? -14.078 -3.406 11.516 1 97.25 97 HIS B O 1
ATOM 2204 N N . GLN B 1 98 ? -15.883 -2.084 11.266 1 97.81 98 GLN B N 1
ATOM 2205 C CA . GLN B 1 98 ? -15.594 -1.159 12.359 1 97.81 98 GLN B CA 1
ATOM 2206 C C . GLN B 1 98 ? -14.242 -0.477 12.156 1 97.81 98 GLN B C 1
ATOM 2208 O O . GLN B 1 98 ? -13.484 -0.296 13.117 1 97.81 98 GLN B O 1
ATOM 2213 N N . ILE B 1 99 ? -13.914 -0.216 10.969 1 98.12 99 ILE B N 1
ATOM 2214 C CA . ILE B 1 99 ? -12.766 0.618 10.633 1 98.12 99 ILE B CA 1
ATOM 2215 C C . ILE B 1 99 ? -13.148 2.092 10.734 1 98.12 99 ILE B C 1
ATOM 2217 O O . ILE B 1 99 ? -14.125 2.529 10.125 1 98.12 99 ILE B O 1
ATOM 2221 N N . PRO B 1 100 ? -12.414 2.861 11.547 1 98.5 100 PRO B N 1
ATOM 2222 C CA . PRO B 1 100 ? -12.766 4.273 11.688 1 98.5 100 PRO B CA 1
ATOM 2223 C C . PRO B 1 100 ? -12.812 5.012 10.352 1 98.5 100 PRO B C 1
ATOM 2225 O O . PRO B 1 100 ? -11.891 4.898 9.547 1 98.5 100 PRO B O 1
ATOM 2228 N N . ILE B 1 101 ? -13.891 5.695 10.18 1 98.5 101 ILE B N 1
ATOM 2229 C CA . ILE B 1 101 ? -14.094 6.496 8.977 1 98.5 101 ILE B CA 1
ATOM 2230 C C . ILE B 1 101 ? -13.922 7.98 9.305 1 98.5 101 ILE B C 1
ATOM 2232 O O . ILE B 1 101 ? -14.562 8.492 10.234 1 98.5 101 ILE B O 1
ATOM 2236 N N . ARG B 1 102 ? -13.039 8.625 8.539 1 97.94 102 ARG B N 1
ATOM 2237 C CA . ARG B 1 102 ? -12.789 10.047 8.773 1 97.94 102 ARG B CA 1
ATOM 2238 C C . ARG B 1 102 ? -13.102 10.867 7.527 1 97.94 102 ARG B C 1
ATOM 2240 O O . ARG B 1 102 ? -12.789 10.453 6.406 1 97.94 102 ARG B O 1
ATOM 2247 N N . ASP B 1 103 ? -13.711 11.969 7.781 1 97 103 ASP B N 1
ATOM 2248 C CA . ASP B 1 103 ? -13.883 12.961 6.723 1 97 103 ASP B CA 1
ATOM 2249 C C . ASP B 1 103 ? -12.586 13.734 6.484 1 97 103 ASP B C 1
ATOM 2251 O O . ASP B 1 103 ? -12.156 14.516 7.336 1 97 103 ASP B O 1
ATOM 2255 N N . ALA B 1 104 ? -12.031 13.57 5.324 1 95.75 104 ALA B N 1
ATOM 2256 C CA . ALA B 1 104 ? -10.734 14.172 5.035 1 95.75 104 ALA B CA 1
ATOM 2257 C C . ALA B 1 104 ? -10.781 15.688 5.184 1 95.75 104 ALA B C 1
ATOM 2259 O O . ALA B 1 104 ? -9.836 16.297 5.691 1 95.75 104 ALA B O 1
ATOM 2260 N N . ALA B 1 105 ? -11.836 16.281 4.711 1 90.44 105 ALA B N 1
ATOM 2261 C CA . ALA B 1 105 ? -11.977 17.719 4.82 1 90.44 105 ALA B CA 1
ATOM 2262 C C . ALA B 1 105 ? -11.898 18.172 6.277 1 90.44 105 ALA B C 1
ATOM 2264 O O . ALA B 1 105 ? -11.25 19.172 6.586 1 90.44 105 ALA B O 1
ATOM 2265 N N . GLU B 1 106 ? -12.523 17.5 7.113 1 91.62 106 GLU B N 1
ATOM 2266 C CA . GLU B 1 106 ? -12.508 1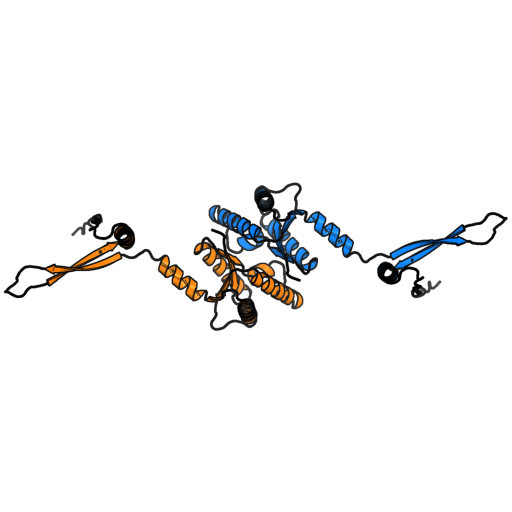7.812 8.539 1 91.62 106 GLU B CA 1
ATOM 2267 C C . GLU B 1 106 ? -11.109 17.641 9.125 1 91.62 106 GLU B C 1
ATOM 2269 O O . GLU B 1 106 ? -10.664 18.438 9.945 1 91.62 106 GLU B O 1
ATOM 2274 N N . LEU B 1 107 ? -10.453 16.594 8.742 1 92 107 LEU B N 1
ATOM 2275 C CA . LEU B 1 107 ? -9.102 16.328 9.219 1 92 107 LEU B CA 1
ATOM 2276 C C . LEU B 1 107 ? -8.164 17.484 8.875 1 92 107 LEU B C 1
ATOM 2278 O O . LEU B 1 107 ? -7.402 17.938 9.727 1 92 107 LEU B O 1
ATOM 2282 N N . TYR B 1 108 ? -8.195 17.906 7.648 1 88.25 108 TYR B N 1
ATOM 2283 C CA . TYR B 1 108 ? -7.301 18.969 7.188 1 88.25 108 TYR B CA 1
ATOM 2284 C C . TYR B 1 108 ? -7.637 20.297 7.859 1 88.25 108 TYR B C 1
ATOM 2286 O O . TYR B 1 108 ? -6.738 21.062 8.203 1 88.25 108 TYR B O 1
ATOM 2294 N N . ARG B 1 109 ? -8.906 20.562 8.039 1 84.5 109 ARG B N 1
ATOM 2295 C CA . ARG B 1 109 ? -9.32 21.766 8.75 1 84.5 109 ARG B CA 1
ATOM 2296 C C . ARG B 1 109 ? -8.766 21.766 10.172 1 84.5 109 ARG B C 1
ATOM 2298 O O . ARG B 1 109 ? -8.273 22.797 10.641 1 84.5 109 ARG B O 1
ATOM 2305 N N . ASN B 1 110 ? -8.828 20.672 10.812 1 85 110 ASN B N 1
ATOM 2306 C CA . ASN B 1 110 ? -8.336 20.562 12.18 1 85 110 ASN B CA 1
ATOM 2307 C C . ASN B 1 110 ? -6.816 20.703 12.25 1 85 110 ASN B C 1
ATOM 2309 O O . ASN B 1 110 ? -6.285 21.312 13.18 1 85 110 ASN B O 1
ATOM 2313 N N . ARG B 1 111 ? -6.129 20.156 11.273 1 82.69 111 ARG B N 1
ATOM 2314 C CA . ARG B 1 111 ? -4.672 20.25 11.242 1 82.69 111 ARG B CA 1
ATOM 2315 C C . ARG B 1 111 ? -4.215 21.672 10.969 1 82.69 111 ARG B C 1
ATOM 2317 O O . ARG B 1 111 ? -3.23 22.141 11.555 1 82.69 111 ARG B O 1
ATOM 2324 N N . GLU B 1 112 ? -4.844 22.312 10 1 74.06 112 GLU B N 1
ATOM 2325 C CA . GLU B 1 112 ? -4.551 23.719 9.727 1 74.06 112 GLU B CA 1
ATOM 2326 C C . GLU B 1 112 ? -4.738 24.578 10.977 1 74.06 112 GLU B C 1
ATOM 2328 O O . GLU B 1 112 ? -3.943 25.469 11.242 1 74.06 112 GLU B O 1
ATOM 2333 N N . ALA B 1 113 ? -5.691 24.281 11.727 1 69.75 113 ALA B N 1
ATOM 2334 C CA . ALA B 1 113 ? -5.969 25.031 12.953 1 69.75 113 ALA B CA 1
ATOM 2335 C C . ALA B 1 113 ? -4.863 24.812 13.984 1 69.75 113 ALA B C 1
ATOM 2337 O O . ALA B 1 113 ? -4.523 25.734 14.742 1 69.75 113 ALA B O 1
ATOM 2338 N N . GLU B 1 114 ? -4.293 23.609 13.93 1 68.25 114 GLU B N 1
ATOM 2339 C CA . GLU B 1 114 ? -3.23 23.297 14.875 1 68.25 114 GLU B CA 1
ATOM 2340 C C . GLU B 1 114 ? -1.907 23.922 14.461 1 68.25 114 GLU B C 1
ATOM 2342 O O . GLU B 1 114 ? -1.069 24.25 15.305 1 68.25 114 GLU B O 1
ATOM 2347 N N . THR B 1 115 ? -1.651 23.922 13.109 1 60.34 115 THR B N 1
ATOM 2348 C CA . THR B 1 115 ? -0.377 24.406 12.594 1 60.34 115 THR B CA 1
ATOM 2349 C C . THR B 1 115 ? -0.361 25.938 12.578 1 60.34 115 THR B C 1
ATOM 2351 O O . THR B 1 115 ? 0.694 26.547 12.398 1 60.34 115 THR B O 1
ATOM 2354 N N . LEU B 1 116 ? -1.399 26.5 12.555 1 55.22 116 LEU B N 1
ATOM 2355 C CA . LEU B 1 116 ? -1.403 27.953 12.688 1 55.22 116 LEU B CA 1
ATOM 2356 C C . LEU B 1 116 ? -0.657 28.391 13.945 1 55.22 116 LEU B C 1
ATOM 2358 O O . LEU B 1 116 ? -0.856 27.812 15.016 1 55.22 116 LEU B O 1
ATOM 2362 N N . PRO B 1 117 ? 0.488 29.016 13.648 1 54.22 117 PRO B N 1
ATOM 2363 C CA . PRO B 1 117 ? 1.197 29.531 14.828 1 54.22 117 PRO B CA 1
ATOM 2364 C C . PRO B 1 117 ? 0.25 30.047 15.906 1 54.22 117 PRO B C 1
ATOM 2366 O O . PRO B 1 117 ? -0.853 30.5 15.602 1 54.22 117 PRO B O 1
ATOM 2369 N N . ILE B 1 118 ? 0.524 29.406 17.016 1 54.75 118 ILE B N 1
ATOM 2370 C CA . ILE B 1 118 ? -0.191 30.016 18.125 1 54.75 118 ILE B CA 1
ATOM 2371 C C . ILE B 1 118 ? -0.17 31.531 17.984 1 54.75 118 ILE B C 1
ATOM 2373 O O . ILE B 1 118 ? 0.899 32.125 17.875 1 54.75 118 ILE B O 1
ATOM 2377 N N . GLY B 1 119 ? -1.183 32.062 17.531 1 58.25 119 GLY B N 1
ATOM 2378 C CA . GLY B 1 119 ? -1.26 33.5 17.469 1 58.25 119 GLY B CA 1
ATOM 2379 C C . GLY B 1 119 ? -0.935 34.188 18.781 1 58.25 119 GLY B C 1
ATOM 2380 O O . GLY B 1 119 ? -0.493 33.531 19.734 1 58.25 119 GLY B O 1
ATOM 2381 N N . ASP B 1 120 ? -0.95 35.5 18.719 1 62.75 120 ASP B N 1
ATOM 2382 C CA . ASP B 1 120 ? -0.758 36.281 19.922 1 62.75 120 ASP B CA 1
ATOM 2383 C C . ASP B 1 120 ? -2.072 36.438 20.688 1 62.75 120 ASP B C 1
ATOM 2385 O O . ASP B 1 120 ? -3.15 36.281 20.109 1 62.75 120 ASP B O 1
ATOM 2389 N N . ALA B 1 121 ? -1.967 36.406 21.969 1 67.44 121 ALA B N 1
ATOM 2390 C CA . ALA B 1 121 ? -3.1 36.812 22.797 1 67.44 121 ALA B CA 1
ATOM 2391 C C . ALA B 1 121 ? -3.104 38.312 23.031 1 67.44 121 ALA B C 1
ATOM 2393 O O . ALA B 1 121 ? -2.066 38.906 23.359 1 67.44 121 ALA B O 1
ATOM 2394 N N . LEU B 1 122 ? -4.152 39.031 22.719 1 70.19 122 LEU B N 1
ATOM 2395 C CA . LEU B 1 122 ? -4.355 40.406 23.125 1 70.19 122 LEU B CA 1
ATOM 2396 C C . LEU B 1 122 ? -5.105 40.5 24.453 1 70.19 122 LEU B C 1
ATOM 2398 O O . LEU B 1 122 ? -6.25 40.031 24.547 1 70.19 122 LEU B O 1
ATOM 2402 N N . ILE B 1 123 ? -4.445 40.812 25.422 1 68.62 123 ILE B N 1
ATOM 2403 C CA . ILE B 1 123 ? -5.051 41 26.734 1 68.62 123 ILE B CA 1
ATOM 2404 C C . ILE B 1 123 ? -5.367 42.469 26.969 1 68.62 123 ILE B C 1
ATOM 2406 O O . ILE B 1 123 ? -4.477 43.312 26.906 1 68.62 123 ILE B O 1
ATOM 2410 N N . VAL B 1 124 ? -6.629 42.812 27.156 1 72.75 124 VAL B N 1
ATOM 2411 C CA . VAL B 1 124 ? -7.051 44.156 27.516 1 72.75 124 VAL B CA 1
ATOM 2412 C C . VAL B 1 124 ? -7.047 44.344 29.031 1 72.75 124 VAL B C 1
ATOM 2414 O O . VAL B 1 124 ? -7.781 43.656 29.734 1 72.75 124 VAL B O 1
ATOM 2417 N N . LEU B 1 125 ? -6.141 44.969 29.516 1 65.5 125 LEU B N 1
ATOM 2418 C CA . LEU B 1 125 ? -6.047 45.25 30.938 1 65.5 125 LEU B CA 1
ATOM 2419 C C . LEU B 1 125 ? -6.664 46.625 31.266 1 65.5 125 LEU B C 1
ATOM 2421 O O . LEU B 1 125 ? -6.414 47.594 30.562 1 65.5 125 LEU B O 1
ATOM 2425 N N . PRO B 1 126 ? -7.59 46.562 32.281 1 68.38 126 PRO B N 1
ATOM 2426 C CA . PRO B 1 126 ? -8.055 47.875 32.75 1 68.38 126 PRO B CA 1
ATOM 2427 C C . PRO B 1 126 ? -6.945 48.688 33.406 1 68.38 126 PRO B C 1
ATOM 2429 O O . PRO B 1 126 ? -6.184 48.156 34.219 1 68.38 126 PRO B O 1
ATOM 2432 N N . SER B 1 127 ? -6.484 49.594 32.656 1 62.5 127 SER B N 1
ATOM 2433 C CA . SER B 1 127 ? -5.543 50.469 33.312 1 62.5 127 SER B CA 1
ATOM 2434 C C . SER B 1 127 ? -6.262 51.688 33.938 1 62.5 127 SER B C 1
ATOM 2436 O O . SER B 1 127 ? -7.207 52.219 33.375 1 62.5 127 SER B O 1
ATOM 2438 N N . HIS B 1 128 ? -6.227 51.781 35.25 1 60.38 128 HIS B N 1
ATOM 2439 C CA . HIS B 1 128 ? -6.781 52.938 35.938 1 60.38 128 HIS B CA 1
ATOM 2440 C C . HIS B 1 128 ? -5.957 54.188 35.656 1 60.38 128 HIS B C 1
ATOM 2442 O O . HIS B 1 128 ? -4.73 54.156 35.781 1 60.38 128 HIS B O 1
ATOM 2448 N N . VAL B 1 129 ? -6.531 54.969 34.75 1 57.5 129 VAL B N 1
ATOM 2449 C CA . VAL B 1 129 ? -5.891 56.25 34.719 1 57.5 129 VAL B CA 1
ATOM 2450 C C . VAL B 1 129 ? -6.605 57.219 35.656 1 57.5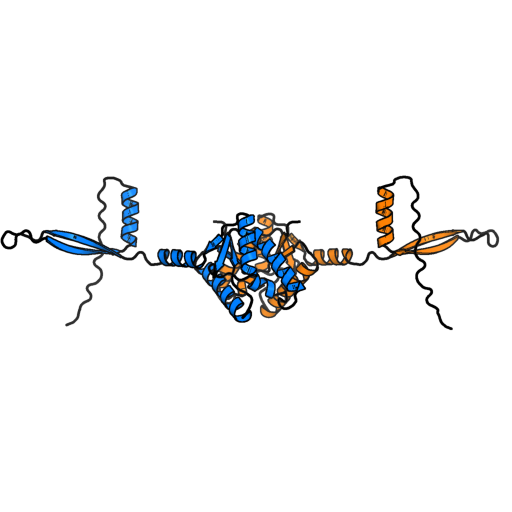 129 VAL B C 1
ATOM 2452 O O . VAL B 1 129 ? -7.84 57.25 35.719 1 57.5 129 VAL B O 1
ATOM 2455 N N . GLY B 1 130 ? -5.855 57.781 36.531 1 62.56 130 GLY B N 1
ATOM 2456 C CA . GLY B 1 130 ? -6.16 58.812 37.5 1 62.56 130 GLY B CA 1
ATOM 2457 C C . GLY B 1 130 ? -7.547 59.406 37.344 1 62.56 130 GLY B C 1
ATOM 2458 O O . GLY B 1 130 ? -8.391 58.844 36.625 1 62.56 130 GLY B O 1
ATOM 2459 N N . HIS B 1 131 ? -7.922 60.25 38.312 1 57.78 131 HIS B N 1
ATOM 2460 C CA . HIS B 1 131 ? -9.18 60.969 38.375 1 57.78 131 HIS B CA 1
ATOM 2461 C C . HIS B 1 131 ? -9.195 62.156 37.406 1 57.78 131 HIS B C 1
ATOM 2463 O O . HIS B 1 131 ? -8.25 62.938 37.375 1 57.78 131 HIS B O 1
ATOM 2469 N N . LEU B 1 132 ? -9.828 61.844 36.281 1 54.5 132 LEU B N 1
ATOM 2470 C CA . LEU B 1 132 ? -10.062 63.125 35.594 1 54.5 132 LEU B CA 1
ATOM 2471 C C . LEU B 1 132 ? -11.453 63.656 35.906 1 54.5 132 LEU B C 1
ATOM 2473 O O . LEU B 1 132 ? -12.453 63 35.594 1 54.5 132 LEU B O 1
ATOM 2477 N N . ASN B 1 133 ? -11.617 64.875 36.438 1 65.25 133 ASN B N 1
ATOM 2478 C CA . ASN B 1 133 ? -12.773 65.625 36.906 1 65.25 133 ASN B CA 1
ATOM 2479 C C . ASN B 1 133 ? -13.703 64.75 37.75 1 65.25 133 ASN B C 1
ATOM 2481 O O . ASN B 1 133 ? -14.93 64.812 37.625 1 65.25 133 ASN B O 1
ATOM 2485 N N . GLY B 1 134 ? -13.234 63.844 38.531 1 63.72 134 GLY B N 1
ATOM 2486 C CA . GLY B 1 134 ? -13.977 63.062 39.5 1 63.72 134 GLY B CA 1
ATOM 2487 C C . GLY B 1 134 ? -14.469 61.719 38.969 1 63.72 134 GLY B C 1
ATOM 2488 O O . GLY B 1 134 ? -15.047 60.906 39.688 1 63.72 134 GLY B O 1
ATOM 2489 N N . VAL B 1 135 ? -14.539 61.562 37.625 1 61.94 135 VAL B N 1
ATOM 2490 C CA . VAL B 1 135 ? -14.992 60.312 37.031 1 61.94 135 VAL B CA 1
ATOM 2491 C C . VAL B 1 135 ? -13.797 59.406 36.75 1 61.94 135 VAL B C 1
ATOM 2493 O O . VAL B 1 135 ? -12.781 59.844 36.219 1 61.94 135 VAL B O 1
ATOM 2496 N N . ALA B 1 136 ? -13.727 58.312 37.375 1 59.06 136 ALA B N 1
ATOM 2497 C CA . ALA B 1 136 ? -12.719 57.281 37.156 1 59.06 136 ALA B CA 1
ATOM 2498 C C . ALA B 1 136 ? -12.625 56.938 35.688 1 59.06 136 ALA B C 1
ATOM 2500 O O . ALA B 1 136 ? -13.641 56.625 35.031 1 59.06 136 ALA B O 1
ATOM 2501 N N . ALA B 1 137 ? -11.727 57.438 34.906 1 63.06 137 ALA B N 1
ATOM 2502 C CA . ALA B 1 137 ? -11.508 57.031 33.531 1 63.06 137 ALA B CA 1
ATOM 2503 C C . ALA B 1 137 ? -10.695 55.75 33.469 1 63.06 137 ALA B C 1
ATOM 2505 O O . ALA B 1 137 ? -9.625 55.656 34.062 1 63.06 137 ALA B O 1
ATOM 2506 N N . ILE B 1 138 ? -11.234 54.656 33.188 1 62.25 138 ILE B N 1
ATOM 2507 C CA . ILE B 1 138 ? -10.57 53.375 32.969 1 62.25 138 ILE B CA 1
ATOM 2508 C C . ILE B 1 138 ? -10.086 53.281 31.516 1 62.25 138 ILE B C 1
ATOM 2510 O O . ILE B 1 138 ? -10.875 53.406 30.578 1 62.25 138 ILE B O 1
ATOM 2514 N N . GLU B 1 139 ? -8.812 53.625 31.359 1 68.56 139 GLU B N 1
ATOM 2515 C CA . GLU B 1 139 ? -8.227 53.344 30.062 1 68.56 139 GLU B CA 1
ATOM 2516 C C . GLU B 1 139 ? -7.766 51.875 29.984 1 68.56 139 GLU B C 1
ATOM 2518 O O . GLU B 1 139 ? -7.449 51.281 31 1 68.56 139 GLU B O 1
ATOM 2523 N N . SER B 1 140 ? -8.102 51.281 28.875 1 66.44 140 SER B N 1
ATOM 2524 C CA . SER B 1 140 ? -7.664 49.906 28.703 1 66.44 140 SER B CA 1
ATOM 2525 C C . SER B 1 140 ? -6.414 49.812 27.828 1 66.44 140 SER B C 1
ATOM 2527 O O . SER B 1 140 ? -6.219 50.656 26.938 1 66.44 140 SER B O 1
ATOM 2529 N N . THR B 1 141 ? -5.387 49.25 28.375 1 70.25 141 THR B N 1
ATOM 2530 C CA . THR B 1 141 ? -4.211 48.906 27.578 1 70.25 141 THR B CA 1
ATOM 2531 C C . THR B 1 141 ? -4.309 47.469 27.031 1 70.25 141 THR B C 1
ATOM 2533 O O . THR B 1 141 ? -4.664 46.562 27.766 1 70.25 141 THR B O 1
ATOM 2536 N N . THR B 1 142 ? -4.047 47.375 25.766 1 74.25 142 THR B N 1
ATOM 2537 C CA . THR B 1 142 ? -4.023 46.094 25.125 1 74.25 142 THR B CA 1
ATOM 2538 C C . THR B 1 142 ? -2.592 45.562 25 1 74.25 142 THR B C 1
ATOM 2540 O O . THR B 1 142 ? -1.722 46.25 24.469 1 74.25 142 THR B O 1
ATOM 2543 N N . VAL B 1 143 ? -2.385 44.469 25.594 1 73.19 143 VAL B N 1
ATOM 2544 C CA . VAL B 1 143 ? -1.085 43.812 25.5 1 73.19 143 VAL B CA 1
ATOM 2545 C C . VAL B 1 143 ? -1.189 42.594 24.578 1 73.19 143 VAL B C 1
ATOM 2547 O O . VAL B 1 143 ? -2.113 41.781 24.703 1 73.19 143 VAL B O 1
ATOM 2550 N N . ARG B 1 144 ? -0.25 42.625 23.688 1 75.88 144 ARG B N 1
ATOM 2551 C CA . ARG B 1 144 ? -0.115 41.469 22.797 1 75.88 144 ARG B CA 1
ATOM 2552 C C . ARG B 1 144 ? 0.939 40.5 23.328 1 75.88 144 ARG B C 1
ATOM 2554 O O . ARG B 1 144 ? 2.092 40.875 23.547 1 75.88 144 ARG B O 1
ATOM 2561 N N . ILE B 1 145 ? 0.478 39.281 23.625 1 71.56 145 ILE B N 1
ATOM 2562 C CA . ILE B 1 145 ? 1.382 38.25 24.094 1 71.56 145 ILE B CA 1
ATOM 2563 C C . ILE B 1 145 ? 1.454 37.094 23.078 1 71.56 145 ILE B C 1
ATOM 2565 O O . ILE B 1 145 ? 0.424 36.625 22.594 1 71.56 145 ILE B O 1
ATOM 2569 N N . ASN B 1 146 ? 2.723 36.781 22.75 1 73.94 146 ASN B N 1
ATOM 2570 C CA . ASN B 1 146 ? 2.967 35.656 21.859 1 73.94 146 ASN B CA 1
ATOM 2571 C C . ASN B 1 146 ? 2.27 34.406 22.359 1 73.94 146 ASN B C 1
ATOM 2573 O O . ASN B 1 146 ? 2.387 34.031 23.531 1 73.94 146 ASN B O 1
ATOM 2577 N N . GLY B 1 147 ? 1.519 33.781 21.578 1 74.12 147 GLY B N 1
ATOM 2578 C CA . GLY B 1 147 ? 0.729 32.625 21.938 1 74.12 147 GLY B CA 1
ATOM 2579 C C . GLY B 1 147 ? 1.568 31.484 22.469 1 74.12 147 GLY B C 1
ATOM 2580 O O . GLY B 1 147 ? 1.169 30.797 23.422 1 74.12 147 GLY B O 1
ATOM 2581 N N . GLU B 1 148 ? 2.686 31.281 21.969 1 72.12 148 GLU B N 1
ATOM 2582 C CA . GLU B 1 148 ? 3.6 30.266 22.484 1 72.12 148 GLU B CA 1
ATOM 2583 C C . GLU B 1 148 ? 3.984 30.547 23.938 1 72.12 148 GLU B C 1
ATOM 2585 O O . GLU B 1 148 ? 4.105 29.625 24.734 1 72.12 148 GLU B O 1
ATOM 2590 N N . MET B 1 149 ? 4.176 31.797 24.188 1 71.19 149 MET B N 1
ATOM 2591 C CA . MET B 1 149 ? 4.484 32.219 25.562 1 71.19 149 MET B CA 1
ATOM 2592 C C . MET B 1 149 ? 3.324 31.891 26.5 1 71.19 149 MET B C 1
ATOM 2594 O O . MET B 1 149 ? 3.535 31.438 27.625 1 71.19 149 MET B O 1
ATOM 2598 N N . ILE B 1 150 ? 2.176 32.156 26.031 1 73.06 150 ILE B N 1
ATOM 2599 C CA . ILE B 1 150 ? 0.999 31.891 26.859 1 73.06 150 ILE B CA 1
ATOM 2600 C C . ILE B 1 150 ? 0.9 30.391 27.141 1 73.06 150 ILE B C 1
ATOM 2602 O O . ILE B 1 150 ? 0.615 29.984 28.266 1 73.06 150 ILE B O 1
ATOM 2606 N N . LEU B 1 151 ? 1.224 29.641 26.219 1 72.88 151 LEU B N 1
ATOM 2607 C CA . LEU B 1 151 ? 1.171 28.203 26.391 1 72.88 151 LEU B CA 1
ATOM 2608 C C . LEU B 1 151 ? 2.242 27.734 27.375 1 72.88 151 LEU B C 1
ATOM 2610 O O . LEU B 1 151 ? 1.974 26.891 28.234 1 72.88 151 LEU B O 1
ATOM 2614 N N . ASP B 1 152 ? 3.371 28.312 27.141 1 71.38 152 ASP B N 1
ATOM 2615 C CA . ASP B 1 152 ? 4.434 28 28.094 1 71.38 152 ASP B CA 1
ATOM 2616 C C . ASP B 1 152 ? 4.027 28.391 29.516 1 71.38 152 ASP B C 1
ATOM 2618 O O . ASP B 1 152 ? 4.273 27.641 30.469 1 71.38 152 ASP B O 1
ATOM 2622 N N . LEU B 1 153 ? 3.381 29.562 29.625 1 74 153 LEU B N 1
ATOM 2623 C CA . LEU B 1 153 ? 2.938 30.062 30.922 1 74 153 LEU B CA 1
ATOM 2624 C C . LEU B 1 153 ? 1.865 29.156 31.516 1 74 153 LEU B C 1
ATOM 2626 O O . LEU B 1 153 ? 1.875 28.875 32.719 1 74 153 LEU B O 1
ATOM 2630 N N . ALA B 1 154 ? 1.041 28.672 30.703 1 71.81 154 ALA B N 1
ATOM 2631 C CA . ALA B 1 154 ? -0.017 27.781 31.188 1 71.81 154 ALA B CA 1
ATOM 2632 C C . ALA B 1 154 ? 0.563 26.484 31.734 1 71.81 154 ALA B C 1
ATOM 2634 O O . ALA B 1 154 ? 0.125 26 32.781 1 71.81 154 ALA B O 1
ATOM 2635 N N . ILE B 1 155 ? 1.475 26.016 31.125 1 71.25 155 ILE B N 1
ATOM 2636 C CA . ILE B 1 155 ? 2.145 24.781 31.562 1 71.25 155 ILE B CA 1
ATOM 2637 C C . ILE B 1 155 ? 2.834 25.031 32.906 1 71.25 155 ILE B C 1
ATOM 2639 O O . ILE B 1 155 ? 2.703 24.219 33.812 1 71.25 155 ILE B O 1
ATOM 2643 N N . GLU B 1 156 ? 3.516 26.156 32.938 1 71.12 156 GLU B N 1
ATOM 2644 C CA . GLU B 1 156 ? 4.23 26.469 34.188 1 71.12 156 GLU B CA 1
ATOM 2645 C C . GLU B 1 156 ? 3.262 26.719 35.344 1 71.12 156 GLU B C 1
ATOM 2647 O O . GLU B 1 156 ? 3.516 26.281 36.469 1 71.12 156 GLU B O 1
ATOM 2652 N N . LEU B 1 157 ? 2.154 27.344 35.125 1 72.62 157 LEU B N 1
ATOM 2653 C CA . LEU B 1 157 ? 1.161 27.625 36.156 1 72.62 157 LEU B CA 1
ATOM 2654 C C . LEU B 1 157 ? 0.526 26.344 36.656 1 72.62 157 LEU B C 1
ATOM 2656 O O . LEU B 1 157 ? 0.241 26.234 37.844 1 72.62 157 LEU B O 1
ATOM 2660 N N . ARG B 1 158 ? 0.436 25.406 35.812 1 69.44 158 ARG B N 1
ATOM 2661 C CA . ARG B 1 158 ? -0.111 24.109 36.25 1 69.44 158 ARG B CA 1
ATOM 2662 C C . ARG B 1 158 ? 0.897 23.328 37.062 1 69.44 158 ARG B C 1
ATOM 2664 O O . ARG B 1 158 ? 0.518 22.625 38 1 69.44 158 ARG B O 1
ATOM 2671 N N . ARG B 1 159 ? 2.018 23.484 36.719 1 71.62 159 ARG B N 1
ATOM 2672 C CA . ARG B 1 159 ? 3.074 22.797 37.469 1 71.62 159 ARG B CA 1
ATOM 2673 C C . ARG B 1 159 ? 3.311 23.422 38.812 1 71.62 159 ARG B C 1
ATOM 2675 O O . ARG B 1 159 ? 3.766 22.75 39.75 1 71.62 159 ARG B O 1
ATOM 2682 N N . HIS B 1 160 ? 3.051 24.766 38.938 1 71.38 160 HIS B N 1
ATOM 2683 C CA . HIS B 1 160 ? 3.279 25.484 40.188 1 71.38 160 HIS B CA 1
ATOM 2684 C C . HIS B 1 160 ? 2.02 26.219 40.656 1 71.38 160 HIS B C 1
ATOM 2686 O O . HIS B 1 160 ? 1.957 27.453 40.594 1 71.38 160 HIS B O 1
ATOM 2692 N N . PRO B 1 161 ? 1.169 25.5 41.25 1 68.12 161 PRO B N 1
ATOM 2693 C CA . PRO B 1 161 ? -0.078 26.125 41.688 1 68.12 161 PRO B CA 1
ATOM 2694 C C . PRO B 1 161 ? 0.137 27.125 42.812 1 68.12 161 PRO B C 1
ATOM 2696 O O . PRO B 1 161 ? 0.962 26.891 43.719 1 68.12 161 PRO B O 1
ATOM 2699 N N . GLY B 1 162 ? -0.561 28.422 42.75 1 72.81 162 GLY B N 1
ATOM 2700 C CA . GLY B 1 162 ? -0.528 29.438 43.781 1 72.81 162 GLY B CA 1
ATOM 2701 C C . GLY B 1 162 ? 0.595 30.438 43.594 1 72.81 162 GLY B C 1
ATOM 2702 O O . GLY B 1 162 ? 0.697 31.406 44.344 1 72.81 162 GLY B O 1
ATOM 2703 N N . HIS B 1 163 ? 1.482 30.156 42.688 1 68.12 163 HIS B N 1
ATOM 2704 C CA . HIS B 1 163 ? 2.596 31.062 42.469 1 68.12 163 HIS B CA 1
ATOM 2705 C C . HIS B 1 163 ? 2.355 31.938 41.25 1 68.12 163 HIS B C 1
ATOM 2707 O O . HIS B 1 163 ? 1.828 31.469 40.25 1 68.12 163 HIS B O 1
ATOM 2713 N N . ASP B 1 164 ? 2.652 33.219 41.469 1 68.31 164 ASP B N 1
ATOM 2714 C CA . ASP B 1 164 ? 2.678 34.156 40.344 1 68.31 164 ASP B CA 1
ATOM 2715 C C . ASP B 1 164 ? 3.9 33.938 39.469 1 68.31 164 ASP B C 1
ATOM 2717 O O . ASP B 1 164 ? 5.004 33.719 39.969 1 68.31 164 ASP B O 1
ATOM 2721 N N . ILE B 1 165 ? 3.697 33.719 38.125 1 67.12 165 ILE B N 1
ATOM 2722 C CA . ILE B 1 165 ? 4.809 33.562 37.219 1 67.12 165 ILE B CA 1
ATOM 2723 C C . ILE B 1 165 ? 4.977 34.844 36.375 1 67.12 165 ILE B C 1
ATOM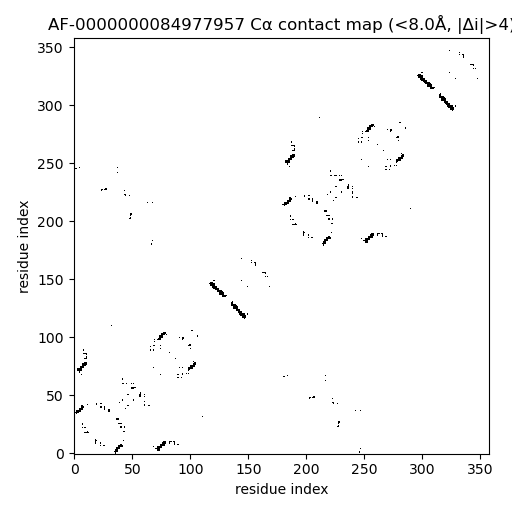 2725 O O . ILE B 1 165 ? 4.004 35.375 35.844 1 67.12 165 ILE B O 1
ATOM 2729 N N . THR B 1 166 ? 6.117 35.469 36.406 1 65.5 166 THR B N 1
ATOM 2730 C CA . THR B 1 166 ? 6.449 36.688 35.656 1 65.5 166 THR B CA 1
ATOM 2731 C C . THR B 1 166 ? 7.23 36.344 34.375 1 65.5 166 THR B C 1
ATOM 2733 O O . THR B 1 166 ? 8.211 35.594 34.438 1 65.5 166 THR B O 1
ATOM 2736 N N . LEU B 1 167 ? 6.637 36.5 33.344 1 60.38 167 LEU B N 1
ATOM 2737 C CA . LEU B 1 167 ? 7.363 36.375 32.094 1 60.38 167 LEU B CA 1
ATOM 2738 C C . LEU B 1 167 ? 7.66 37.75 31.5 1 60.38 167 LEU B C 1
ATOM 2740 O O . LEU B 1 167 ? 6.797 38.625 31.5 1 60.38 167 LEU B O 1
ATOM 2744 N N . GLU B 1 168 ? 8.961 38.094 31.203 1 56.38 168 GLU B N 1
ATOM 2745 C CA . GLU B 1 168 ? 9.367 39.344 30.578 1 56.38 168 GLU B CA 1
ATOM 2746 C C . GLU B 1 168 ? 9.219 39.281 29.062 1 56.38 168 GLU B C 1
ATOM 2748 O O . GLU B 1 168 ? 9.68 38.344 28.422 1 56.38 168 GLU B O 1
ATOM 2753 N N . ALA B 1 169 ? 8.211 39.875 28.562 1 52.62 169 ALA B N 1
ATOM 2754 C CA . ALA B 1 169 ? 8.062 40 27.109 1 52.62 169 ALA B CA 1
ATOM 2755 C C . ALA B 1 169 ? 9.219 40.812 26.516 1 52.62 169 ALA B C 1
ATOM 2757 O O . ALA B 1 169 ? 9.625 41.844 27.062 1 52.62 169 ALA B O 1
ATOM 2758 N N . ASP B 1 170 ? 10.117 40.25 25.75 1 46.84 170 ASP B N 1
ATOM 2759 C CA . ASP B 1 170 ? 11.156 41 25.062 1 46.84 170 ASP B CA 1
ATOM 2760 C C . ASP B 1 170 ? 10.562 42.156 24.25 1 46.84 170 ASP B C 1
ATOM 2762 O O . ASP B 1 170 ? 9.555 41.969 23.562 1 46.84 170 ASP B O 1
ATOM 2766 N N . LYS B 1 171 ? 10.75 43.375 24.578 1 46.59 171 LYS B N 1
ATOM 2767 C CA . LYS B 1 171 ? 10.477 44.562 23.781 1 46.59 171 LYS B CA 1
ATOM 2768 C C . LYS B 1 171 ? 10.883 44.344 22.328 1 46.59 171 LYS B C 1
ATOM 2770 O O . LYS B 1 171 ? 12.047 44.062 22.031 1 46.59 171 LYS B O 1
ATOM 2775 N N . GLY B 1 172 ? 10.141 43.688 21.547 1 40.91 172 GLY B N 1
ATOM 2776 C CA . GLY B 1 172 ? 10.484 43.75 20.141 1 40.91 172 GLY B CA 1
ATOM 2777 C C . GLY B 1 172 ? 10.961 45.125 19.719 1 40.91 172 GLY B C 1
ATOM 2778 O O . GLY B 1 172 ? 10.695 46.125 20.391 1 40.91 172 GLY B O 1
ATOM 2779 N N . ALA B 1 173 ? 11.984 45.188 18.656 1 40.69 173 ALA B N 1
ATOM 2780 C CA . ALA B 1 173 ? 12.711 46.281 18 1 40.69 173 ALA B CA 1
ATOM 2781 C C . ALA B 1 173 ? 11.773 47.438 17.625 1 40.69 173 ALA B C 1
ATOM 2783 O O . ALA B 1 173 ? 10.672 47.188 17.109 1 40.69 173 ALA B O 1
ATOM 2784 N N . ASP B 1 174 ? 11.922 48.594 18.156 1 36.81 174 ASP B N 1
ATOM 2785 C CA . ASP B 1 174 ? 11.438 49.906 17.797 1 36.81 174 ASP B CA 1
ATOM 2786 C C . ASP B 1 174 ? 11.445 50.125 16.281 1 36.81 174 ASP B C 1
ATOM 2788 O O . ASP B 1 174 ? 12.492 50 15.641 1 36.81 174 ASP B O 1
ATOM 2792 N N . SER B 1 175 ? 10.438 49.719 15.539 1 35.62 175 SER B N 1
ATOM 2793 C CA . SER B 1 175 ? 10.32 50.344 14.219 1 35.62 175 SER B CA 1
ATOM 2794 C C . SER B 1 175 ? 10.562 51.844 14.281 1 35.62 175 SER B C 1
ATOM 2796 O O . SER B 1 175 ? 9.844 52.562 14.984 1 35.62 175 SER B O 1
ATOM 2798 N N . GLU B 1 176 ? 11.844 52.344 14.164 1 32.66 176 GLU B N 1
ATOM 2799 C CA . GLU B 1 176 ? 12.148 53.719 13.82 1 32.66 176 GLU B CA 1
ATOM 2800 C C . GLU B 1 176 ? 11.242 54.219 12.695 1 32.66 176 GLU B C 1
ATOM 2802 O O . GLU B 1 176 ? 11.289 53.719 11.578 1 32.66 176 GLU B O 1
ATOM 2807 N N . VAL B 1 177 ? 10.016 54.562 12.922 1 33.22 177 VAL B N 1
ATOM 2808 C CA . VAL B 1 177 ? 9.281 55.469 12.047 1 33.22 177 VAL B CA 1
ATOM 2809 C C . VAL B 1 177 ? 10.117 56.719 11.789 1 33.22 177 VAL B C 1
ATOM 2811 O O . VAL B 1 177 ? 10.438 57.469 12.727 1 33.22 177 VAL B O 1
ATOM 2814 N N . ASP B 1 178 ? 11.211 56.625 10.922 1 31.14 178 ASP B N 1
ATOM 2815 C CA . ASP B 1 178 ? 11.75 57.844 10.336 1 31.14 178 ASP B CA 1
ATOM 2816 C C . ASP B 1 178 ? 10.625 58.781 9.852 1 31.14 178 ASP B C 1
ATOM 2818 O O . ASP B 1 178 ? 9.727 58.312 9.133 1 31.14 178 ASP B O 1
ATOM 2822 N N . GLN B 1 179 ? 10.438 59.969 10.484 1 25.3 179 GLN B N 1
ATOM 2823 C CA . GLN B 1 179 ? 9.844 61.156 9.891 1 25.3 179 GLN B CA 1
ATOM 2824 C C . GLN B 1 179 ? 10.492 61.5 8.547 1 25.3 179 GLN B C 1
ATOM 2826 O O . GLN B 1 179 ? 11.719 61.406 8.414 1 25.3 179 GLN B O 1
#

Sequence (358 aa):
MRKKLVYICSPCRGDVEKNIEKAQRYCREAVELWDDVIPIAPHVYFTQFLDDTKQEERAAGMDMGLSLLAMCDELWVYGIENPSEGMRSEIEYAKQHQIPIRDAAELYRNREAETLPIGDALIVLPSHVGHLNGVAAIESTTVRINGEMILDLAIELRRHPGHDITLEADKGADSEVDQMRKKLVYICSPCRGDVEKNIEKAQRYCREAVELWDDVIPIAPHVYFTQFLDDTKQEERAAGMDMGLSLLAMCDELWVYGIENPSEGMRSEIEYAKQHQIPIRDAAELYRNREAETLPIGDALIVLPSHVGHLNGVAAIESTTVRINGEMILDLAIELRRHPGHDITLEADKGADSEVDQ

Nearest PDB structures (foldseek):
  6evs-assembly1_A  TM=6.908E-01  e=2.865E-04  Peribacillus psychrosaccharolyticus
  8rpt-assembly1_B  TM=6.942E-01  e=5.107E-04  Homo sapiens
  8rqd-assembly1_A  TM=7.083E-01  e=1.639E-02  Homo sapiens
  3jwp-assembly1_A  TM=8.682E-01  e=5.258E-01  Plasmodium falciparum 3D7
  5j7r-assembly3_B  TM=5.757E-01  e=2.433E-01  Clostridium perfringens